Protein AF-A0A3C1W7I8-F1 (afdb_monomer_lite)

Foldseek 3Di:
DDDDPPQPAWAWPDWDADPVQRWIKTKTFDAFQWWKWKFKDQDPVDDSVPGDTQGGGHGADNDRMRMDGSGRHNPDPDMDMGMGTDHHDDDDAAQQQFQNNAGELEEDAFFKKKKWQPPWPQLAKKKWKAFPQAATPDIFGDDPVSGNITMDIDTDDFGKMKMKMAGPPKDRDRGHGDIAHAAQDQTKTKMWMWDDPDDTDIGIDIHGDRGTIGMHMYGYD

Sequence (221 aa):
DPTDPTDPEVRVVGISHDAERDTTQLTWESAPGQFFEIAKSTDLRTDPATWPRILTEIEASPGAETSLVVDEAAVEAQAFYKVFQTPPPALTSGDGSSREQAIILGRIPSGQVILDTMDSVVGDTEIGLYLANGNLLASNDDDTDLGLLSRITISLAPGTYYIATGAYNTTFNPRGFSVVAPSGIPSAFVVNARFLNPAPRLLRSSGVNTSGAVWFSLVVE

Radius of gyration: 20.45 Å; chains: 1; bounding box: 48×38×61 Å

Secondary structure (DSSP, 8-state):
-----------EEEEEEETTTTEEEEEEE--TT-EEEEEEES-TTS-GGGSPEEEEEEEPPSSSEEEEEEES---SSS-EEEEEEEPPP-PPP--SSSSTTPEEEEEE-SEEEEEE-TT-SSSSEEEEEEETTSBEEEEES-BTTTBSS-EEEEEE-SEEEEEEEEESS-EEPSBSS-EE--S---SPEEEEEEE-SSS-EEEEEEE--TTSPEEEEEEE-

pLDDT: mean 91.37, std 11.03, range [37.53, 98.88]

Structure (mmCIF, N/CA/C/O backbone):
data_AF-A0A3C1W7I8-F1
#
_entry.id   AF-A0A3C1W7I8-F1
#
loop_
_atom_site.group_PDB
_atom_site.id
_atom_site.type_symbol
_atom_site.label_atom_id
_atom_site.label_alt_id
_atom_site.label_comp_id
_atom_site.label_asym_id
_atom_site.label_entity_id
_atom_site.label_seq_id
_atom_site.pdbx_PDB_ins_code
_atom_site.Cartn_x
_atom_site.Cartn_y
_atom_site.Cartn_z
_atom_site.occupancy
_atom_site.B_iso_or_equiv
_atom_site.auth_seq_id
_atom_site.auth_comp_id
_atom_site.auth_asym_id
_atom_site.auth_atom_id
_atom_site.pdbx_PDB_model_num
ATOM 1 N N . ASP A 1 1 ? 4.884 17.006 39.007 1.00 40.47 1 ASP A N 1
ATOM 2 C CA . ASP A 1 1 ? 3.753 16.995 38.078 1.00 40.47 1 ASP A CA 1
ATOM 3 C C . ASP A 1 1 ? 4.271 16.588 36.705 1.00 40.47 1 ASP A C 1
ATOM 5 O O . ASP A 1 1 ? 4.837 17.432 36.016 1.00 40.47 1 ASP A O 1
ATOM 9 N N . PRO A 1 2 ? 4.296 15.283 36.383 1.00 40.44 2 PRO A N 1
ATOM 10 C CA . PRO A 1 2 ? 4.747 14.808 35.089 1.00 40.44 2 PRO A CA 1
ATOM 11 C C . PRO A 1 2 ? 3.529 14.526 34.204 1.00 40.44 2 PRO A C 1
ATOM 13 O O . PRO A 1 2 ? 2.801 13.568 34.431 1.00 40.44 2 PRO A O 1
ATOM 16 N N . THR A 1 3 ? 3.336 15.414 33.233 1.00 41.28 3 THR A N 1
ATOM 17 C CA . THR A 1 3 ? 2.725 15.199 31.913 1.00 41.28 3 THR A CA 1
ATOM 18 C C . THR A 1 3 ? 2.123 13.811 31.682 1.00 41.28 3 THR A C 1
ATOM 20 O O . THR A 1 3 ? 2.827 12.877 31.294 1.00 41.28 3 THR A O 1
ATOM 23 N N . ASP A 1 4 ? 0.813 13.727 31.885 1.00 37.53 4 ASP A N 1
ATOM 24 C CA . ASP A 1 4 ? -0.063 12.728 31.283 1.00 37.53 4 ASP A CA 1
ATOM 25 C C . ASP A 1 4 ? 0.134 12.763 29.754 1.00 37.53 4 ASP A C 1
ATOM 27 O O . ASP A 1 4 ? -0.119 13.809 29.140 1.00 37.53 4 ASP A O 1
ATOM 31 N N . PRO A 1 5 ? 0.672 11.708 29.116 1.00 46.00 5 PRO A N 1
ATOM 32 C CA . PRO A 1 5 ? 0.660 11.619 27.670 1.00 46.00 5 PRO A CA 1
ATOM 33 C C . PRO A 1 5 ? -0.788 11.339 27.281 1.00 46.00 5 PRO A C 1
ATOM 35 O O . PRO A 1 5 ? -1.206 10.188 27.238 1.00 46.00 5 PRO A O 1
ATOM 38 N N . THR A 1 6 ? -1.565 12.395 27.040 1.00 46.53 6 THR A N 1
ATOM 39 C CA . THR A 1 6 ? -2.909 12.266 26.481 1.00 46.53 6 THR A CA 1
ATOM 40 C C . THR A 1 6 ? -2.785 11.491 25.175 1.00 46.53 6 THR A C 1
ATOM 42 O O . THR A 1 6 ? -2.330 12.039 24.167 1.00 46.53 6 THR A O 1
ATOM 45 N N . ASP A 1 7 ? -3.133 10.209 25.217 1.00 53.59 7 ASP A N 1
ATOM 46 C CA . ASP A 1 7 ? -3.435 9.411 24.040 1.00 53.59 7 ASP A CA 1
ATOM 47 C C . ASP A 1 7 ? -4.430 10.240 23.215 1.00 53.59 7 ASP A C 1
ATOM 49 O O . ASP A 1 7 ? -5.463 10.633 23.775 1.00 53.59 7 ASP A O 1
ATOM 53 N N . PRO A 1 8 ? -4.106 10.654 21.974 1.00 58.53 8 PRO A N 1
ATOM 54 C CA . PRO A 1 8 ? -5.007 11.492 21.197 1.00 58.53 8 PRO A CA 1
ATOM 55 C C . PRO A 1 8 ? -6.362 10.788 21.119 1.00 58.53 8 PRO A C 1
ATOM 57 O O . PRO A 1 8 ? -6.480 9.687 20.586 1.00 58.53 8 PRO A O 1
ATOM 60 N N . GLU A 1 9 ? -7.378 11.393 21.735 1.00 76.25 9 GLU A N 1
ATOM 61 C CA . GLU A 1 9 ? -8.668 10.741 21.917 1.00 76.25 9 GLU A CA 1
ATOM 62 C C . GLU A 1 9 ? -9.327 10.523 20.550 1.00 76.25 9 GLU A C 1
ATOM 64 O O . GLU A 1 9 ? -9.818 11.458 19.919 1.00 76.25 9 GLU A O 1
ATOM 69 N N . VAL A 1 10 ? -9.323 9.274 20.075 1.00 92.75 10 VAL A N 1
ATOM 70 C CA . VAL A 1 10 ? -9.986 8.903 18.821 1.00 92.75 10 VAL A CA 1
ATOM 71 C C . VAL A 1 10 ? -11.497 8.959 19.014 1.00 92.75 10 VAL A C 1
ATOM 73 O O . VAL A 1 10 ? -12.066 8.238 19.841 1.00 92.75 10 VAL A O 1
ATOM 76 N N . ARG A 1 11 ? -12.165 9.799 18.222 1.00 94.62 11 ARG A N 1
ATOM 77 C CA . ARG A 1 11 ? -13.614 9.979 18.290 1.00 94.62 11 ARG A CA 1
ATOM 78 C C . ARG A 1 11 ? -14.334 8.917 17.464 1.00 94.62 11 ARG A C 1
ATOM 80 O O . ARG A 1 11 ? -14.383 8.989 16.240 1.00 94.62 11 ARG A O 1
ATOM 87 N N . VAL A 1 12 ? -14.954 7.955 18.144 1.00 96.00 12 VAL A N 1
ATOM 88 C CA . VAL A 1 12 ? -15.898 7.015 17.520 1.00 96.00 12 VAL A CA 1
ATOM 89 C C . VAL A 1 12 ? -17.211 7.746 17.233 1.00 96.00 12 VAL A C 1
ATOM 91 O O . VAL A 1 12 ? -17.815 8.332 18.132 1.00 96.00 12 VAL A O 1
ATOM 94 N N . VAL A 1 13 ? -17.651 7.719 15.976 1.00 96.75 13 VAL A N 1
ATOM 95 C CA . VAL A 1 13 ? -18.853 8.415 15.484 1.00 96.75 13 VAL A CA 1
ATOM 96 C C . VAL A 1 13 ? -19.980 7.465 15.094 1.00 96.75 13 VAL A C 1
ATOM 98 O O . VAL A 1 13 ? -21.126 7.893 14.968 1.00 96.75 13 VAL A O 1
ATOM 101 N N . GLY A 1 14 ? -19.682 6.173 14.951 1.00 95.94 14 GLY A N 1
ATOM 102 C CA . GLY A 1 14 ? -20.667 5.151 14.636 1.00 95.94 14 GLY A CA 1
ATOM 103 C C . GLY A 1 14 ? -20.300 3.792 15.214 1.00 95.94 14 GLY A C 1
ATOM 104 O O . GLY A 1 14 ? -19.133 3.408 15.260 1.00 95.94 14 GLY A O 1
ATOM 105 N N . ILE A 1 15 ? -21.327 3.062 15.634 1.00 95.94 15 ILE A N 1
ATOM 106 C CA . ILE A 1 15 ? -21.265 1.643 15.971 1.00 95.94 15 ILE A CA 1
ATOM 107 C C . ILE A 1 15 ? -22.514 0.975 15.408 1.00 95.94 15 ILE A C 1
ATOM 109 O O . ILE A 1 15 ? -23.625 1.490 15.555 1.00 95.94 15 ILE A O 1
ATOM 113 N N . SER A 1 16 ? -22.337 -0.165 14.756 1.00 95.56 16 SER A N 1
ATOM 114 C CA . SER A 1 16 ? -23.437 -0.977 14.242 1.00 95.56 16 SER A CA 1
ATOM 115 C C . SER A 1 16 ? -23.121 -2.454 14.411 1.00 95.56 16 SER A C 1
ATOM 117 O O . SER A 1 16 ? -21.980 -2.864 14.215 1.00 95.56 16 SER A O 1
ATOM 119 N N . HIS A 1 17 ? -24.137 -3.238 14.754 1.00 94.12 17 HIS A N 1
ATOM 120 C CA . HIS A 1 17 ? -24.047 -4.686 14.887 1.00 94.12 17 HIS A CA 1
ATOM 121 C C . HIS A 1 17 ? -25.006 -5.343 13.891 1.00 94.12 17 HIS A C 1
ATOM 123 O O . HIS A 1 17 ? -26.184 -4.979 13.831 1.00 94.12 17 HIS A O 1
ATOM 129 N N . ASP A 1 18 ? -24.494 -6.285 13.106 1.00 93.81 18 ASP A N 1
ATOM 130 C CA . ASP A 1 18 ? -25.278 -7.138 12.214 1.00 93.81 18 ASP A CA 1
ATOM 131 C C . ASP A 1 18 ? -25.555 -8.460 12.935 1.00 93.81 18 ASP A C 1
ATOM 133 O O . ASP A 1 18 ? -24.655 -9.282 13.082 1.00 93.81 18 ASP A O 1
ATOM 137 N N . ALA A 1 19 ? -26.800 -8.663 13.370 1.00 89.25 19 ALA A N 1
ATOM 138 C CA . ALA A 1 19 ? -27.206 -9.850 14.122 1.00 89.25 19 ALA A CA 1
ATOM 139 C C . ALA A 1 19 ? -27.307 -11.128 13.268 1.00 89.25 19 ALA A C 1
ATOM 141 O O . ALA A 1 19 ? -27.333 -12.224 13.821 1.00 89.25 19 ALA A O 1
ATOM 142 N N . GLU A 1 20 ? -27.403 -11.019 11.937 1.00 90.88 20 GLU A N 1
ATOM 143 C CA . GLU A 1 20 ? -27.442 -12.196 11.056 1.00 90.88 20 GLU A CA 1
ATOM 144 C C . GLU A 1 20 ? -26.039 -12.760 10.833 1.00 90.88 20 GLU A C 1
ATOM 146 O O . GLU A 1 20 ? -25.863 -13.977 10.752 1.00 90.88 20 GLU A O 1
ATOM 151 N N . ARG A 1 21 ? -25.047 -11.869 10.724 1.00 90.06 21 ARG A N 1
ATOM 152 C CA . ARG A 1 21 ? -23.631 -12.228 10.550 1.00 90.06 21 ARG A CA 1
ATOM 153 C C . ARG A 1 21 ? -22.851 -12.285 11.861 1.00 90.06 21 ARG A C 1
ATOM 155 O O . ARG A 1 21 ? -21.727 -12.767 11.849 1.00 90.06 21 ARG A O 1
ATOM 162 N N . ASP A 1 22 ? -23.450 -11.803 12.946 1.00 92.50 22 ASP A N 1
ATOM 163 C CA . ASP A 1 22 ? -22.840 -11.636 14.266 1.00 92.50 22 ASP A CA 1
ATOM 164 C C . ASP A 1 22 ? -21.560 -10.783 14.230 1.00 92.50 22 ASP A C 1
ATOM 166 O O . ASP A 1 22 ? -20.542 -11.108 14.836 1.00 92.50 22 ASP A O 1
ATOM 170 N N . THR A 1 23 ? -21.596 -9.680 13.474 1.00 95.19 23 THR A N 1
ATOM 171 C CA . THR A 1 23 ? -20.429 -8.804 13.283 1.00 95.19 23 THR A CA 1
ATOM 172 C C . THR A 1 23 ? -20.644 -7.420 13.871 1.00 95.19 23 THR A C 1
ATOM 174 O O . THR A 1 23 ? -21.742 -6.868 13.768 1.00 95.19 23 THR A O 1
ATOM 177 N N . THR A 1 24 ? -19.579 -6.809 14.388 1.00 96.62 24 THR A N 1
ATOM 178 C CA . THR A 1 24 ? -19.588 -5.412 14.843 1.00 96.62 24 THR A CA 1
ATOM 179 C C . THR A 1 24 ? -18.732 -4.545 13.930 1.00 96.62 24 THR A C 1
ATOM 181 O O . THR A 1 24 ? -17.558 -4.827 13.697 1.00 96.62 24 THR A O 1
ATOM 184 N N . GLN A 1 25 ? -19.309 -3.444 13.454 1.00 97.56 25 GLN A N 1
ATOM 185 C CA . GLN A 1 25 ? -18.636 -2.408 12.678 1.00 97.56 25 GLN A CA 1
ATOM 186 C C . GLN A 1 25 ? -18.536 -1.119 13.491 1.00 97.56 25 GLN A C 1
ATOM 188 O O . GLN A 1 25 ? -19.515 -0.679 14.101 1.00 97.56 25 GLN A O 1
ATOM 193 N N . LEU A 1 26 ? -17.351 -0.508 13.473 1.00 98.12 26 LEU A N 1
ATOM 194 C CA . LEU A 1 26 ? -17.094 0.810 14.049 1.00 98.12 26 LEU A CA 1
ATOM 195 C C . LEU A 1 26 ? -16.800 1.817 12.941 1.00 98.12 26 LEU A C 1
ATOM 197 O O . LEU A 1 26 ? -16.174 1.478 11.937 1.00 98.12 26 LEU A O 1
ATOM 201 N N . THR A 1 27 ? -17.203 3.063 13.174 1.00 97.88 27 THR A N 1
ATOM 202 C CA . THR A 1 27 ? -16.793 4.226 12.387 1.00 97.88 27 THR A CA 1
ATOM 203 C C . THR A 1 27 ? -16.200 5.268 13.323 1.00 97.88 27 THR A C 1
ATOM 205 O O . THR A 1 27 ? -16.825 5.621 14.325 1.00 97.88 27 THR A O 1
ATOM 208 N N . TRP A 1 28 ? -15.009 5.770 13.014 1.00 97.50 28 TRP A N 1
ATOM 209 C CA . TRP A 1 28 ? -14.326 6.797 13.801 1.00 97.50 28 TRP A CA 1
ATOM 210 C C . TRP A 1 28 ? -13.719 7.874 12.908 1.00 97.50 28 TRP A C 1
ATOM 212 O O . TRP A 1 28 ? -13.427 7.626 11.739 1.00 97.50 28 TRP A O 1
ATOM 222 N N . GLU A 1 29 ? -13.537 9.069 13.467 1.00 95.81 29 GLU A N 1
ATOM 223 C CA . GLU A 1 29 ? -12.828 10.160 12.799 1.00 95.81 29 GLU A CA 1
ATOM 224 C C . GLU A 1 29 ? -11.360 9.790 12.593 1.00 95.81 29 GLU A C 1
ATOM 226 O O . GLU A 1 29 ? -10.683 9.312 13.505 1.00 95.81 29 GLU A O 1
ATOM 231 N N . SER A 1 30 ? -10.863 10.031 11.386 1.00 93.88 30 SER A N 1
ATOM 232 C CA . SER A 1 30 ? -9.489 9.733 11.004 1.00 93.88 30 SER A CA 1
ATOM 233 C C . SER A 1 30 ? -9.018 10.661 9.893 1.00 93.88 30 SER A C 1
ATOM 235 O O . SER A 1 30 ? -9.814 11.145 9.095 1.00 93.88 30 SER A O 1
ATOM 237 N N . ALA A 1 31 ? -7.713 10.845 9.783 1.00 88.81 31 ALA A N 1
ATOM 238 C CA . ALA A 1 31 ? -7.054 11.450 8.639 1.00 88.81 31 ALA A CA 1
ATOM 239 C C . ALA A 1 31 ? -6.226 10.389 7.894 1.00 88.81 31 ALA A C 1
ATOM 241 O O . ALA A 1 31 ? -5.686 9.486 8.544 1.00 88.81 31 ALA A O 1
ATOM 242 N N . PRO A 1 32 ? -6.073 10.501 6.559 1.00 84.19 32 PRO A N 1
ATOM 243 C CA . PRO A 1 32 ? -5.196 9.623 5.787 1.00 84.19 32 PRO A CA 1
ATOM 244 C C . PRO A 1 32 ? -3.798 9.517 6.408 1.00 84.19 32 PRO A C 1
ATOM 2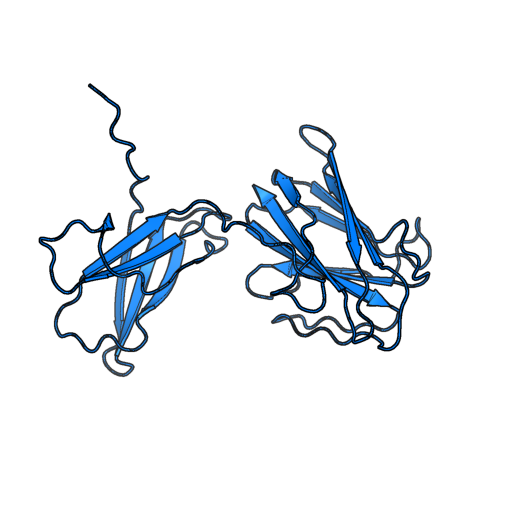46 O O . PRO A 1 32 ? -3.279 10.498 6.941 1.00 84.19 32 PRO A O 1
ATOM 249 N N . GLY A 1 33 ? -3.202 8.324 6.361 1.00 79.19 33 GLY A N 1
ATOM 250 C CA . GLY A 1 33 ? -1.881 8.042 6.934 1.00 79.19 33 GLY A CA 1
ATOM 251 C C . GLY A 1 33 ? -1.843 7.824 8.450 1.00 79.19 33 GLY A C 1
ATOM 252 O O . GLY A 1 33 ? -0.793 7.453 8.976 1.00 79.19 33 GLY A O 1
ATOM 253 N N . GLN A 1 34 ? -2.958 8.004 9.167 1.00 88.69 34 GLN A N 1
ATOM 254 C CA . GLN A 1 34 ? -3.054 7.560 10.558 1.00 88.69 34 GLN A CA 1
ATOM 255 C C . GLN A 1 34 ? -3.182 6.038 10.645 1.00 88.69 34 GLN A C 1
ATOM 257 O O . GLN A 1 34 ? -3.718 5.392 9.745 1.00 88.69 34 GLN A O 1
ATOM 262 N N . PHE A 1 35 ? -2.715 5.481 11.761 1.00 89.62 35 PHE A N 1
ATOM 263 C CA . PHE A 1 35 ? -2.834 4.063 12.071 1.00 89.62 35 PHE A CA 1
ATOM 264 C C . PHE A 1 35 ? -3.589 3.859 13.369 1.00 89.62 35 PHE A C 1
ATOM 266 O O . PHE A 1 35 ? -3.534 4.704 14.266 1.00 89.62 35 PHE A O 1
ATOM 273 N N . PHE A 1 36 ? -4.290 2.736 13.453 1.00 93.75 36 PHE A N 1
ATOM 274 C CA . PHE A 1 36 ? -5.135 2.404 14.580 1.00 93.75 36 PHE A CA 1
ATOM 275 C C . PHE A 1 36 ? -5.013 0.938 14.986 1.00 93.75 36 PHE A C 1
ATOM 277 O O . PHE A 1 36 ? -4.669 0.053 14.199 1.00 93.75 36 PHE A O 1
ATOM 284 N N . GLU A 1 37 ? -5.375 0.685 16.234 1.00 95.38 37 GLU A N 1
ATOM 285 C CA . GLU A 1 37 ? -5.650 -0.644 16.766 1.00 95.38 37 GLU A CA 1
ATOM 286 C C . GLU A 1 37 ? -6.996 -0.631 17.500 1.00 95.38 37 GLU A C 1
ATOM 288 O O . GLU A 1 37 ? -7.434 0.398 18.027 1.00 95.38 37 GLU A O 1
ATOM 293 N N . ILE A 1 38 ? -7.657 -1.786 17.532 1.00 96.75 38 ILE A N 1
ATOM 294 C CA . ILE A 1 38 ? -8.920 -1.987 18.241 1.00 96.75 38 ILE A CA 1
ATOM 295 C C . ILE A 1 38 ? -8.669 -2.931 19.401 1.00 96.75 38 ILE A C 1
ATOM 297 O O . ILE A 1 38 ? -8.179 -4.048 19.214 1.00 96.75 38 ILE A O 1
ATOM 301 N N . ALA A 1 39 ? -9.056 -2.500 20.595 1.00 96.44 39 ALA A N 1
ATOM 302 C CA . ALA A 1 39 ? -9.117 -3.359 21.763 1.00 96.44 39 ALA A CA 1
ATOM 303 C C . ALA A 1 39 ? -10.560 -3.685 22.137 1.00 96.44 39 ALA A C 1
ATOM 305 O O . ALA A 1 39 ? -11.459 -2.867 21.927 1.00 96.44 39 ALA A O 1
ATOM 306 N N . LYS A 1 40 ? -10.762 -4.861 22.735 1.00 96.00 40 LYS A N 1
ATOM 307 C CA . LYS A 1 40 ? -12.069 -5.360 23.173 1.00 96.00 40 LYS A CA 1
ATOM 308 C C . LYS A 1 40 ? -12.013 -5.850 24.614 1.00 96.00 40 LYS A C 1
ATOM 310 O O . LYS A 1 40 ? -11.046 -6.488 25.017 1.00 96.00 40 LYS A O 1
ATOM 315 N N . SER A 1 41 ? -13.068 -5.591 25.379 1.00 95.94 41 SER A N 1
ATOM 316 C CA . SER A 1 41 ? -13.256 -6.124 26.732 1.00 95.94 41 SER A CA 1
ATOM 317 C C . SER A 1 41 ? -14.736 -6.344 27.023 1.00 95.94 41 SER A C 1
ATOM 319 O O . SER A 1 41 ? -15.591 -5.638 26.498 1.00 95.94 41 SER A O 1
ATOM 321 N N . THR A 1 42 ? -15.054 -7.293 27.898 1.00 95.56 42 THR A N 1
ATOM 322 C CA . THR A 1 42 ? -16.395 -7.436 28.493 1.00 95.56 42 THR A CA 1
ATOM 323 C C . THR A 1 42 ? -16.501 -6.730 29.849 1.00 95.56 42 THR A C 1
ATOM 325 O O . THR A 1 42 ? -17.572 -6.694 30.448 1.00 95.56 42 THR A O 1
ATOM 328 N N . ASP A 1 43 ? -15.394 -6.180 30.357 1.00 94.00 43 ASP A N 1
ATOM 329 C CA . ASP A 1 43 ? -15.325 -5.429 31.609 1.00 94.00 43 ASP A CA 1
ATOM 330 C C . ASP A 1 43 ? -14.902 -3.980 31.337 1.00 94.00 43 ASP A C 1
ATOM 332 O O . ASP A 1 43 ? -13.762 -3.708 30.963 1.00 94.00 43 ASP A O 1
ATOM 336 N N . LEU A 1 44 ? -15.835 -3.047 31.543 1.00 92.31 44 LEU A N 1
ATOM 337 C CA . LEU A 1 44 ? -15.611 -1.599 31.436 1.00 92.31 44 LEU A CA 1
ATOM 338 C C . LEU A 1 44 ? -14.760 -1.020 32.573 1.00 92.31 44 LEU A C 1
ATOM 340 O O . LEU A 1 44 ? -14.384 0.147 32.509 1.00 92.31 44 LEU A O 1
ATOM 344 N N . ARG A 1 45 ? -14.544 -1.771 33.659 1.00 92.88 45 ARG A N 1
ATOM 345 C CA . ARG A 1 45 ? -13.869 -1.263 34.864 1.00 92.88 45 ARG A CA 1
ATOM 346 C C . ARG A 1 45 ? -12.352 -1.321 34.754 1.00 92.88 45 ARG A C 1
ATOM 348 O O . ARG A 1 45 ? -11.671 -0.664 35.538 1.00 92.88 45 ARG A O 1
ATOM 355 N N . THR A 1 46 ? -11.831 -2.134 33.842 1.00 91.38 46 THR A N 1
ATOM 356 C CA . THR A 1 46 ? -10.397 -2.240 33.585 1.00 91.38 46 THR A CA 1
ATOM 357 C C . THR A 1 46 ? -9.943 -1.111 32.672 1.00 91.38 46 THR A C 1
ATOM 359 O O . THR A 1 46 ? -10.700 -0.634 31.828 1.00 91.38 46 THR A O 1
ATOM 362 N N . ASP A 1 47 ? -8.692 -0.690 32.841 1.00 92.19 47 ASP A N 1
ATOM 363 C CA . ASP A 1 47 ? -8.074 0.319 31.985 1.00 92.19 47 ASP A CA 1
ATOM 364 C C . ASP A 1 47 ? -8.096 -0.147 30.515 1.00 92.19 47 ASP A C 1
ATOM 366 O O . ASP A 1 47 ? -7.522 -1.207 30.222 1.00 92.19 47 ASP A O 1
ATOM 370 N N . PRO A 1 48 ? -8.708 0.614 29.584 1.00 92.19 48 PRO A N 1
ATOM 371 C CA . PRO A 1 48 ? -8.724 0.276 28.166 1.00 92.19 48 PRO A CA 1
ATOM 372 C C . PRO A 1 48 ? -7.340 0.013 27.572 1.00 92.19 48 PRO A C 1
ATOM 374 O O . PRO A 1 48 ? -7.206 -0.826 26.678 1.00 92.19 48 PRO A O 1
ATOM 377 N N . ALA A 1 49 ? -6.290 0.669 28.075 1.00 90.38 49 ALA A N 1
ATOM 378 C CA . ALA A 1 49 ? -4.923 0.428 27.616 1.00 90.38 49 ALA A CA 1
ATOM 379 C C . ALA A 1 49 ? -4.482 -1.034 27.822 1.00 90.38 49 ALA A C 1
ATOM 381 O O . ALA A 1 49 ? -3.642 -1.533 27.079 1.00 90.38 49 ALA A O 1
ATOM 382 N N . THR A 1 50 ? -5.095 -1.745 28.774 1.00 94.06 50 THR A N 1
ATOM 383 C CA . THR A 1 50 ? -4.811 -3.155 29.092 1.00 94.06 50 THR A CA 1
ATOM 384 C C . THR A 1 50 ? -5.723 -4.155 28.379 1.00 94.06 50 THR A C 1
ATOM 386 O O . THR A 1 50 ? -5.515 -5.363 28.496 1.00 94.06 50 THR A O 1
ATOM 389 N N . TRP A 1 51 ? -6.739 -3.685 27.649 1.00 95.50 51 TRP A N 1
ATOM 390 C CA . TRP A 1 51 ? -7.669 -4.564 26.941 1.00 95.50 51 TRP A CA 1
ATOM 391 C C . TRP A 1 51 ? -6.960 -5.327 25.806 1.00 95.50 51 TRP A C 1
ATOM 393 O O . TRP A 1 51 ? -6.131 -4.738 25.103 1.00 95.50 51 TRP A O 1
ATOM 403 N N . PRO A 1 52 ? -7.290 -6.613 25.574 1.00 95.56 52 PRO A N 1
ATOM 404 C CA . PRO A 1 52 ? -6.770 -7.375 24.442 1.00 95.56 52 PRO A CA 1
ATOM 405 C C . PRO A 1 52 ? -6.971 -6.651 23.106 1.00 95.56 52 PRO A C 1
ATOM 407 O O . PRO A 1 52 ? -8.079 -6.199 22.805 1.00 95.56 52 PRO A O 1
ATOM 410 N N . ARG A 1 53 ? -5.905 -6.562 22.298 1.00 95.06 53 ARG A N 1
ATOM 411 C CA . ARG A 1 53 ? -5.977 -6.062 20.918 1.00 95.06 53 ARG A CA 1
ATOM 412 C C . ARG A 1 53 ? -6.548 -7.147 20.022 1.00 95.06 53 ARG A C 1
ATO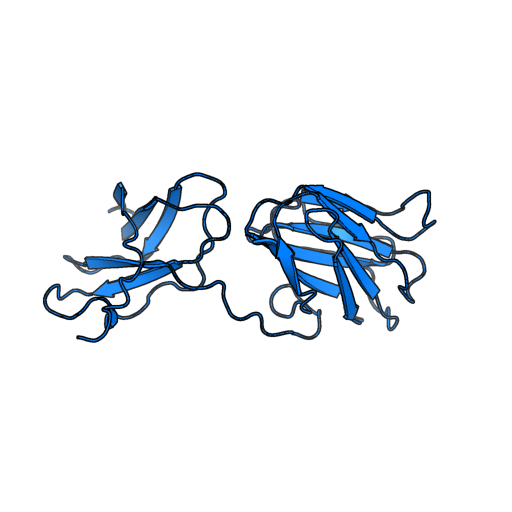M 414 O O . ARG A 1 53 ? -6.003 -8.246 19.971 1.00 95.06 53 ARG A O 1
ATOM 421 N N . ILE A 1 54 ? -7.647 -6.833 19.351 1.00 95.19 54 ILE A N 1
ATOM 422 C CA . ILE A 1 54 ? -8.323 -7.747 18.425 1.00 95.19 54 ILE A CA 1
ATOM 423 C C . ILE A 1 54 ? -7.991 -7.432 16.968 1.00 95.19 54 ILE A C 1
ATOM 425 O O . ILE A 1 54 ? -8.025 -8.329 16.136 1.00 95.19 54 ILE A O 1
ATOM 429 N N . LEU A 1 55 ? -7.611 -6.185 16.678 1.00 94.00 55 LEU A N 1
ATOM 430 C CA . LEU A 1 55 ? -7.096 -5.755 15.385 1.00 94.00 55 LEU A CA 1
ATOM 431 C C . LEU A 1 55 ? -5.972 -4.745 15.592 1.00 94.00 55 LEU A C 1
ATOM 433 O O . LEU A 1 55 ? -6.058 -3.886 16.468 1.00 94.00 55 LEU A O 1
ATOM 437 N N . THR A 1 56 ? -4.943 -4.832 14.761 1.00 91.44 56 THR A N 1
ATOM 438 C CA . THR A 1 56 ? -3.761 -3.966 14.791 1.00 91.44 56 THR A CA 1
ATOM 439 C C . THR A 1 56 ? -3.420 -3.512 13.379 1.00 91.44 56 THR A C 1
ATOM 441 O O . THR A 1 56 ? -3.893 -4.104 12.411 1.00 91.44 56 THR A O 1
ATOM 444 N N . GLU A 1 57 ? -2.569 -2.490 13.265 1.00 87.12 57 GLU A N 1
ATOM 445 C CA . GLU A 1 57 ? -2.039 -2.010 11.978 1.00 87.12 57 GLU A CA 1
ATOM 446 C C . GLU A 1 57 ? -3.133 -1.555 10.994 1.00 87.12 57 GLU A C 1
ATOM 448 O O . GLU A 1 57 ? -2.977 -1.644 9.777 1.00 87.12 57 GLU A O 1
ATOM 453 N N . ILE A 1 58 ? -4.251 -1.042 11.516 1.00 90.56 58 ILE A N 1
ATOM 454 C CA . ILE A 1 58 ? -5.347 -0.528 10.695 1.00 90.56 58 ILE A CA 1
ATOM 455 C C . ILE A 1 58 ? -4.929 0.826 10.140 1.00 90.56 58 ILE A C 1
ATOM 457 O O . ILE A 1 58 ? -4.818 1.791 10.890 1.00 90.56 58 ILE A O 1
ATOM 461 N N . GLU A 1 59 ? -4.736 0.921 8.831 1.00 89.19 59 GLU A N 1
ATOM 462 C CA . GLU A 1 59 ? -4.517 2.208 8.177 1.00 89.19 59 GLU A CA 1
ATOM 463 C C . GLU A 1 59 ? -5.840 2.957 7.980 1.00 89.19 59 GLU A C 1
ATOM 465 O O . GLU A 1 59 ? -6.873 2.369 7.641 1.00 89.19 59 GLU A O 1
ATOM 470 N N . ALA A 1 60 ? -5.803 4.272 8.186 1.00 90.06 60 ALA A N 1
ATOM 471 C CA . ALA A 1 60 ? -6.933 5.149 7.949 1.00 90.06 60 ALA A CA 1
ATOM 472 C C . ALA A 1 60 ? -7.442 5.042 6.507 1.00 90.06 60 ALA A C 1
ATOM 474 O O . ALA A 1 60 ? -6.676 4.988 5.542 1.00 90.06 60 ALA A O 1
ATOM 475 N N . SER A 1 61 ? -8.760 5.103 6.346 1.00 87.19 61 SER A N 1
ATOM 476 C CA . SER A 1 61 ? -9.360 5.284 5.028 1.00 87.19 61 SER A CA 1
ATOM 477 C C . SER A 1 61 ? -9.001 6.665 4.442 1.00 87.19 61 SER A C 1
ATOM 479 O O . SER A 1 61 ? -8.749 7.602 5.196 1.00 87.19 61 SER A O 1
ATOM 481 N N . PRO A 1 62 ? -9.042 6.855 3.106 1.00 74.06 62 PRO A N 1
ATOM 482 C CA . PRO A 1 62 ? -8.687 8.131 2.463 1.00 74.06 62 PRO A CA 1
ATOM 483 C C . PRO A 1 62 ? -9.573 9.345 2.818 1.00 74.06 62 PRO A C 1
ATOM 485 O O . PRO A 1 62 ? -9.319 10.445 2.331 1.00 74.06 62 PRO A O 1
ATOM 488 N N . GLY A 1 63 ? -10.647 9.149 3.587 1.00 83.88 63 GLY A N 1
ATOM 489 C CA . GLY A 1 63 ? -11.597 10.189 3.982 1.00 83.88 63 GLY A CA 1
ATOM 490 C C . GLY A 1 63 ? -11.334 10.751 5.381 1.00 83.88 63 GLY A C 1
ATOM 491 O O . GLY A 1 63 ? -10.302 10.496 5.990 1.00 83.88 63 GLY A O 1
ATOM 492 N N . ALA A 1 64 ? -12.308 11.509 5.892 1.00 89.12 64 ALA A N 1
ATOM 493 C CA . ALA A 1 64 ? -12.295 12.038 7.261 1.00 89.12 64 ALA A CA 1
ATOM 494 C C . ALA A 1 64 ? -12.726 11.002 8.322 1.00 89.12 64 ALA A C 1
ATOM 496 O O . ALA A 1 64 ? -12.739 11.294 9.516 1.00 89.12 64 ALA A O 1
ATOM 497 N N . GLU A 1 65 ? -13.112 9.803 7.886 1.00 94.94 65 GLU A N 1
ATOM 498 C CA . GLU A 1 65 ? -13.575 8.718 8.741 1.00 94.94 65 GLU A CA 1
ATOM 499 C C . GLU A 1 65 ? -13.045 7.383 8.221 1.00 94.94 65 GLU A C 1
ATOM 501 O O . GLU A 1 65 ? -12.913 7.181 7.009 1.00 94.94 65 GLU A O 1
ATOM 506 N N . THR A 1 66 ? -12.797 6.460 9.145 1.00 95.12 66 THR A N 1
ATOM 507 C CA . THR A 1 66 ? -12.519 5.055 8.856 1.00 95.12 66 THR A CA 1
ATOM 508 C C . THR A 1 66 ? -13.680 4.225 9.370 1.00 95.12 66 THR A C 1
ATOM 510 O O . THR A 1 66 ? -14.110 4.400 10.508 1.00 95.12 66 THR A O 1
ATOM 513 N N . SER A 1 67 ? -14.197 3.335 8.521 1.00 95.94 67 SER A N 1
ATOM 514 C CA . SER A 1 67 ? -15.285 2.424 8.867 1.00 95.94 67 SER A CA 1
ATOM 515 C C . SER A 1 67 ? -14.876 0.989 8.567 1.00 95.94 67 SER A C 1
ATOM 517 O O . SER A 1 67 ? -14.511 0.675 7.433 1.00 95.94 67 SER A O 1
ATOM 519 N N . LEU A 1 68 ? -14.903 0.131 9.587 1.00 96.19 68 LEU A N 1
ATOM 520 C CA . LEU A 1 68 ? -14.358 -1.223 9.521 1.00 96.19 68 LEU A CA 1
ATOM 521 C C . LEU A 1 68 ? -15.189 -2.191 10.369 1.00 96.19 68 LEU A C 1
ATOM 523 O O . LEU A 1 68 ? -15.595 -1.851 11.481 1.00 96.19 68 LEU A O 1
ATOM 527 N N . VAL A 1 69 ? -15.411 -3.405 9.858 1.00 96.50 69 VAL A N 1
ATOM 528 C CA . VAL A 1 69 ? -15.874 -4.535 10.677 1.00 96.50 69 VAL A CA 1
ATOM 529 C C . VAL A 1 69 ? -14.727 -4.928 11.601 1.00 96.50 69 VAL A C 1
ATOM 531 O O . VAL A 1 69 ? -13.703 -5.421 11.138 1.00 96.50 69 VAL A O 1
ATOM 534 N N . VAL A 1 70 ? -14.875 -4.64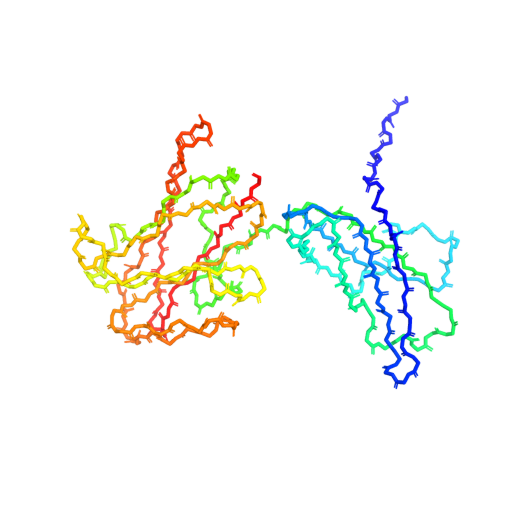4 12.893 1.00 96.12 70 VAL A N 1
ATOM 535 C CA . VAL A 1 70 ? -13.802 -4.834 13.878 1.00 96.12 70 VAL A CA 1
ATOM 536 C C . VAL A 1 70 ? -13.855 -6.182 14.582 1.00 96.12 70 VAL A C 1
ATOM 538 O O . VAL A 1 70 ? -12.895 -6.574 15.235 1.00 96.12 70 VAL A O 1
ATOM 541 N N . ASP A 1 71 ? -14.991 -6.862 14.483 1.00 95.12 71 ASP A N 1
ATOM 542 C CA . ASP A 1 71 ? -15.266 -8.119 15.156 1.00 95.12 71 ASP A CA 1
ATOM 543 C C . ASP A 1 71 ? -16.171 -8.958 14.256 1.00 95.12 71 ASP A C 1
ATOM 545 O O . ASP A 1 71 ? -17.314 -8.575 14.002 1.00 95.12 71 ASP A O 1
ATOM 549 N N . GLU A 1 72 ? -15.639 -10.057 13.725 1.00 93.12 72 GLU A N 1
ATOM 550 C CA . GLU A 1 72 ? -16.365 -10.957 12.821 1.00 93.12 72 GLU A CA 1
ATOM 551 C C . GLU A 1 72 ? -17.171 -12.034 13.569 1.00 93.12 72 GLU A C 1
ATOM 553 O O . GLU A 1 72 ? -17.891 -12.805 12.940 1.00 93.12 72 GLU A O 1
ATOM 558 N N . ALA A 1 73 ? -17.030 -12.108 14.898 1.00 90.00 73 ALA A N 1
ATOM 559 C CA . ALA A 1 73 ? -17.718 -13.066 15.755 1.00 90.00 73 ALA A CA 1
ATOM 560 C C . ALA A 1 73 ? -18.012 -12.423 17.119 1.00 90.00 73 ALA A C 1
ATOM 562 O O . ALA A 1 73 ? -17.426 -12.792 18.143 1.00 90.00 73 ALA A O 1
ATOM 563 N N . ALA A 1 74 ? -18.922 -11.451 17.126 1.00 87.75 74 ALA A N 1
ATOM 564 C CA . ALA A 1 74 ? -19.330 -10.664 18.288 1.00 87.75 74 ALA A CA 1
ATOM 565 C C . ALA A 1 74 ? -20.256 -11.450 19.244 1.00 87.75 74 ALA A C 1
ATOM 567 O O . ALA A 1 74 ? -21.289 -10.956 19.690 1.00 87.75 74 ALA A O 1
ATOM 568 N N . VAL A 1 75 ? -19.839 -12.671 19.591 1.00 83.88 75 VAL A N 1
ATOM 569 C CA . VAL A 1 75 ? -20.615 -13.681 20.325 1.00 83.88 75 VAL A CA 1
ATOM 570 C C . VAL A 1 75 ? -20.986 -13.266 21.751 1.00 83.88 75 VAL A C 1
ATOM 572 O O . VAL A 1 75 ? -21.867 -13.861 22.379 1.00 83.88 75 VAL A O 1
ATOM 575 N N . GLU A 1 76 ? -20.284 -12.289 22.322 1.00 85.50 76 GLU A N 1
ATOM 576 C CA . GLU A 1 76 ? -20.543 -11.791 23.662 1.00 85.50 76 GLU A CA 1
ATOM 577 C C . GLU A 1 76 ? -21.786 -10.900 23.680 1.00 85.50 76 GLU A C 1
ATOM 579 O O . GLU A 1 76 ? -21.850 -9.861 23.030 1.00 85.50 76 GLU A O 1
ATOM 584 N N . ALA A 1 77 ? -22.741 -11.239 24.551 1.00 81.00 77 ALA A N 1
ATOM 585 C CA . ALA A 1 77 ? -23.967 -10.458 24.745 1.00 81.00 77 ALA A CA 1
ATOM 586 C C . ALA A 1 77 ? -23.712 -8.984 25.125 1.00 81.00 77 ALA A C 1
ATOM 588 O O . ALA A 1 77 ? -24.594 -8.138 24.969 1.00 81.00 77 ALA A O 1
ATOM 589 N N . GLN A 1 78 ? -22.525 -8.682 25.660 1.00 88.81 78 GLN A N 1
ATOM 590 C CA . GLN A 1 78 ? -22.054 -7.326 25.887 1.00 88.81 78 GLN A CA 1
ATOM 591 C C . GLN A 1 78 ? -20.531 -7.266 25.735 1.00 88.81 78 GLN A C 1
ATOM 593 O O . GLN A 1 78 ? -19.803 -7.949 26.456 1.00 88.81 78 GLN A O 1
ATOM 598 N N . ALA A 1 79 ? -20.064 -6.395 24.844 1.00 93.06 79 ALA A N 1
ATOM 599 C CA . ALA A 1 79 ? -18.657 -6.078 24.652 1.00 93.06 79 ALA A CA 1
ATOM 600 C C . ALA A 1 79 ? -18.460 -4.562 24.540 1.00 93.06 79 ALA A C 1
ATOM 602 O O . ALA A 1 79 ? -19.360 -3.814 24.152 1.00 93.06 79 ALA A O 1
ATOM 603 N N . PHE A 1 80 ? -17.258 -4.123 24.884 1.00 94.88 80 PHE A N 1
ATOM 604 C CA . PHE A 1 80 ? -16.801 -2.747 24.805 1.00 94.88 80 PHE A CA 1
ATOM 605 C C . PHE A 1 80 ? -15.574 -2.694 23.917 1.00 94.88 80 PHE A C 1
ATOM 607 O O . PHE A 1 80 ? -14.710 -3.567 23.996 1.00 94.88 80 PHE A O 1
ATOM 614 N N . TYR A 1 81 ? -15.500 -1.648 23.103 1.00 95.56 81 TYR A N 1
ATOM 615 C CA . TYR A 1 81 ? -14.419 -1.447 22.154 1.00 95.56 81 TYR A CA 1
ATOM 616 C C . TYR A 1 81 ? -13.728 -0.117 22.431 1.00 95.56 81 TYR A C 1
ATOM 618 O O . TYR A 1 81 ? -14.376 0.868 22.792 1.00 95.56 81 TYR A O 1
ATOM 626 N N . LYS A 1 82 ? -12.413 -0.086 22.238 1.00 95.44 82 LYS A N 1
ATOM 627 C CA . LYS A 1 82 ? -11.613 1.138 22.271 1.00 95.44 82 LYS A CA 1
ATOM 628 C C . LYS A 1 82 ? -10.755 1.190 21.015 1.00 95.44 82 LYS A C 1
ATOM 630 O O . LYS A 1 82 ? -10.075 0.217 20.695 1.00 95.44 82 LYS A O 1
ATOM 635 N N . VAL A 1 83 ? -10.812 2.324 20.323 1.00 96.75 83 VAL A N 1
ATOM 636 C CA . VAL A 1 83 ? -9.920 2.644 19.207 1.00 96.75 83 VAL A CA 1
ATOM 637 C C . VAL A 1 83 ? -8.738 3.420 19.773 1.00 96.75 83 VAL A C 1
ATOM 639 O O . VAL A 1 83 ? -8.944 4.409 20.480 1.00 96.75 83 VAL A O 1
ATOM 642 N N . PHE A 1 84 ? -7.529 2.965 19.473 1.00 94.62 84 PHE A N 1
ATOM 643 C CA . PHE A 1 84 ? -6.293 3.676 19.785 1.00 94.62 84 PHE A CA 1
ATOM 644 C C . PHE A 1 84 ? -5.671 4.150 18.486 1.00 94.62 84 PHE A C 1
ATOM 646 O O . PHE A 1 84 ? -5.610 3.380 17.527 1.00 94.62 84 PHE A O 1
ATOM 653 N N . GLN A 1 85 ? -5.195 5.391 18.453 1.00 92.62 85 GLN A N 1
ATOM 654 C CA . GLN A 1 85 ? -4.321 5.830 17.376 1.00 92.62 85 GLN A CA 1
ATOM 655 C C . GLN A 1 85 ? -2.901 5.379 17.707 1.00 92.62 85 GLN A C 1
ATOM 657 O O . GLN A 1 85 ? -2.368 5.686 18.771 1.00 92.62 85 GLN A O 1
ATOM 662 N N . THR A 1 86 ? -2.263 4.673 16.785 1.00 87.81 86 THR A N 1
ATOM 663 C CA . THR A 1 86 ? -0.880 4.230 16.934 1.00 87.81 86 THR A CA 1
ATOM 664 C C . THR A 1 86 ? 0.028 5.025 16.003 1.00 87.81 86 THR A C 1
ATOM 666 O O . THR A 1 86 ? -0.414 5.542 14.970 1.00 87.81 86 THR A O 1
ATOM 669 N N . PRO A 1 87 ? 1.332 5.110 16.310 1.00 81.12 87 PRO A N 1
ATOM 670 C CA . PRO A 1 87 ? 2.313 5.457 15.295 1.00 81.12 87 PRO A CA 1
ATOM 671 C C . PRO A 1 87 ? 2.185 4.516 14.083 1.00 81.12 87 PRO A C 1
ATOM 673 O O . PRO A 1 87 ? 1.758 3.367 14.252 1.00 81.12 87 PRO A O 1
ATOM 676 N N . PRO A 1 88 ? 2.595 4.955 12.879 1.00 73.06 88 PRO A N 1
ATOM 677 C CA . PRO A 1 88 ? 2.731 4.054 11.745 1.00 73.06 88 PRO A CA 1
ATOM 678 C C . PRO A 1 88 ? 3.578 2.832 12.120 1.00 73.06 88 PRO A C 1
ATOM 680 O O . PRO A 1 88 ? 4.633 3.032 12.743 1.00 73.06 88 PRO A O 1
ATOM 683 N N . PRO A 1 89 ? 3.158 1.604 11.751 1.00 70.56 89 PRO A N 1
ATOM 684 C CA . PRO A 1 89 ? 3.885 0.382 12.053 1.00 70.56 89 PRO A CA 1
ATOM 685 C C . PRO A 1 89 ? 5.368 0.518 11.723 1.00 70.56 89 PRO A C 1
ATOM 687 O O . PRO A 1 89 ? 5.767 1.150 10.734 1.00 70.56 89 PRO A O 1
ATOM 690 N N . ALA A 1 90 ? 6.209 -0.062 12.578 1.00 65.19 90 ALA A N 1
ATOM 691 C CA . ALA A 1 90 ? 7.624 -0.158 12.278 1.00 65.19 90 ALA A CA 1
ATOM 692 C C . ALA A 1 90 ? 7.771 -1.029 11.030 1.00 65.19 90 ALA A C 1
ATOM 694 O O . ALA A 1 90 ? 7.523 -2.231 11.068 1.00 65.19 90 ALA A O 1
ATOM 695 N N . LEU A 1 91 ? 8.169 -0.417 9.918 1.00 66.50 91 LEU A N 1
ATOM 696 C CA . LEU A 1 91 ? 8.488 -1.175 8.725 1.00 66.50 91 LEU A CA 1
ATOM 697 C C . LEU A 1 91 ? 9.694 -2.071 9.051 1.00 66.50 91 LEU A C 1
ATOM 699 O O . LEU A 1 91 ? 10.767 -1.573 9.403 1.00 66.50 91 LEU A O 1
ATOM 703 N N . THR A 1 92 ? 9.536 -3.384 8.924 1.00 70.75 92 THR A N 1
ATOM 704 C CA . THR A 1 92 ? 10.660 -4.322 8.860 1.00 70.75 92 THR A CA 1
ATOM 705 C C . THR A 1 92 ? 11.048 -4.492 7.400 1.00 70.75 92 THR A C 1
ATOM 707 O O . THR A 1 92 ? 10.198 -4.843 6.587 1.00 70.75 92 THR A O 1
ATOM 710 N N . SER A 1 93 ? 12.310 -4.232 7.045 1.00 82.25 93 SER A N 1
ATOM 711 C CA . SER A 1 93 ? 12.744 -4.465 5.665 1.00 82.25 93 SER A CA 1
ATOM 712 C C . SER A 1 93 ? 12.793 -5.965 5.419 1.00 82.25 93 SER A C 1
ATOM 714 O O . SER A 1 93 ? 13.551 -6.661 6.095 1.00 82.25 93 SER A O 1
ATOM 716 N N . GLY A 1 94 ? 12.002 -6.443 4.463 1.00 92.00 94 GLY A N 1
ATOM 717 C CA . GLY A 1 94 ? 12.123 -7.806 3.960 1.00 92.00 94 GLY A CA 1
ATOM 718 C C . GLY A 1 94 ? 13.120 -7.903 2.805 1.00 92.00 94 GLY A C 1
ATOM 719 O O . GLY A 1 94 ? 13.957 -7.017 2.606 1.00 92.00 94 GLY A O 1
ATOM 720 N N . ASP A 1 95 ? 13.025 -8.998 2.053 1.00 94.88 95 ASP A N 1
ATOM 721 C CA . ASP A 1 95 ? 13.883 -9.332 0.909 1.00 94.88 95 ASP A CA 1
ATOM 722 C C . ASP A 1 95 ? 13.318 -8.902 -0.462 1.00 94.88 95 ASP A C 1
ATOM 724 O O . ASP A 1 95 ? 13.972 -9.073 -1.489 1.00 94.88 95 ASP A O 1
ATOM 728 N N . GLY A 1 96 ? 12.115 -8.331 -0.489 1.00 96.25 96 GLY A N 1
ATOM 729 C CA . GLY A 1 96 ? 11.409 -7.872 -1.684 1.00 96.25 96 GLY A CA 1
ATOM 730 C C . GLY A 1 96 ? 10.654 -8.968 -2.431 1.00 96.25 96 GLY A C 1
ATOM 731 O O . GLY A 1 96 ? 10.113 -8.696 -3.500 1.00 96.25 96 GLY A O 1
ATOM 732 N N . SER A 1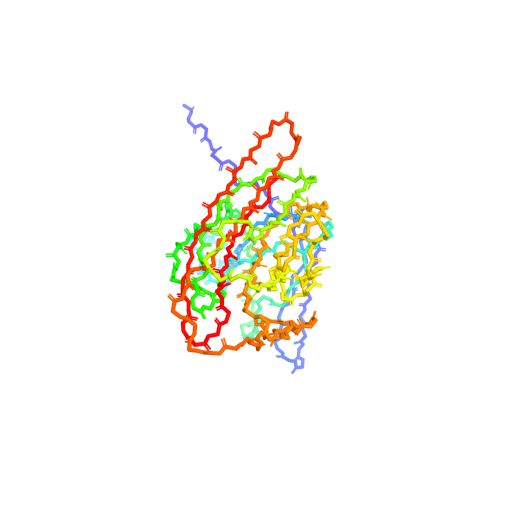 97 ? 10.585 -10.192 -1.902 1.00 95.56 97 SER A N 1
ATOM 733 C CA . SER A 1 97 ? 9.931 -11.328 -2.573 1.00 95.56 97 SER A CA 1
ATOM 734 C C . SER A 1 97 ? 8.403 -11.213 -2.666 1.00 95.56 97 SER A C 1
ATOM 736 O O . SER A 1 97 ? 7.776 -11.847 -3.515 1.00 95.56 97 SER A O 1
ATOM 738 N N . SER A 1 98 ? 7.801 -10.405 -1.794 1.00 94.19 98 SER A N 1
ATOM 739 C CA . SER A 1 98 ? 6.359 -10.168 -1.664 1.00 94.19 98 SER A CA 1
ATOM 740 C C . SER A 1 98 ? 6.113 -8.795 -1.037 1.00 94.19 98 SER A C 1
ATOM 742 O O . SER A 1 98 ? 7.045 -8.191 -0.502 1.00 94.19 98 SER A O 1
ATOM 744 N N . ARG A 1 99 ? 4.865 -8.303 -1.041 1.00 90.81 99 ARG A N 1
ATOM 745 C CA . ARG A 1 99 ? 4.531 -7.033 -0.368 1.00 90.81 99 ARG A CA 1
ATOM 746 C C . ARG A 1 99 ? 4.817 -7.090 1.139 1.00 90.81 99 ARG A C 1
ATOM 748 O O . ARG A 1 99 ? 5.239 -6.096 1.716 1.00 90.81 99 ARG A O 1
ATOM 755 N N . GLU A 1 100 ? 4.597 -8.242 1.776 1.00 89.62 100 GLU A N 1
ATOM 756 C CA . GLU A 1 100 ? 4.826 -8.442 3.210 1.00 89.62 100 GLU A CA 1
ATOM 757 C C . GLU A 1 100 ? 6.323 -8.454 3.528 1.00 89.62 100 GLU A C 1
ATOM 759 O O . GLU A 1 100 ? 6.727 -8.132 4.640 1.00 89.62 100 GLU A O 1
ATOM 764 N N . GLN A 1 101 ? 7.144 -8.800 2.536 1.00 93.25 101 GLN A N 1
ATOM 765 C CA . GLN A 1 101 ? 8.599 -8.740 2.594 1.00 93.25 101 GLN A CA 1
ATOM 766 C C . GLN A 1 101 ? 9.154 -7.530 1.832 1.00 93.25 101 GLN A C 1
ATOM 768 O O . GLN A 1 101 ? 10.306 -7.557 1.412 1.00 93.25 101 GLN A O 1
ATOM 773 N N . ALA A 1 102 ? 8.370 -6.469 1.625 1.00 95.12 102 ALA A N 1
ATOM 774 C CA . ALA A 1 102 ? 8.821 -5.325 0.845 1.00 95.12 102 ALA A CA 1
ATOM 775 C C . ALA A 1 102 ? 10.092 -4.686 1.435 1.00 95.12 102 ALA A C 1
ATOM 777 O O . ALA A 1 102 ? 10.235 -4.506 2.649 1.00 95.12 102 ALA A O 1
ATOM 778 N N . ILE A 1 103 ? 11.013 -4.308 0.553 1.00 97.12 103 ILE A N 1
ATOM 779 C CA . ILE A 1 103 ? 12.234 -3.594 0.913 1.00 97.12 103 ILE A CA 1
ATOM 780 C C . ILE A 1 103 ? 11.877 -2.138 1.211 1.00 97.12 103 ILE A C 1
ATOM 782 O O . ILE A 1 103 ? 11.225 -1.462 0.415 1.00 97.12 103 ILE A O 1
ATOM 786 N N . ILE A 1 104 ? 12.332 -1.613 2.342 1.00 94.50 104 ILE A N 1
ATOM 787 C CA . ILE A 1 104 ? 11.987 -0.243 2.728 1.00 94.50 104 ILE A CA 1
ATOM 788 C C . ILE A 1 104 ? 12.746 0.751 1.855 1.00 94.50 104 ILE A C 1
ATOM 790 O O . ILE A 1 104 ? 13.977 0.766 1.836 1.00 94.50 104 ILE A O 1
ATOM 794 N N . LEU A 1 105 ? 12.004 1.632 1.187 1.00 94.31 105 LEU A N 1
ATOM 795 C CA . LEU A 1 105 ? 12.565 2.805 0.528 1.00 94.31 105 LEU A CA 1
ATOM 796 C C . LEU A 1 105 ? 12.752 3.949 1.531 1.00 94.31 105 LEU A C 1
ATOM 798 O O . LEU A 1 105 ? 13.780 4.626 1.536 1.00 94.31 105 LEU A O 1
ATOM 802 N N . GLY A 1 106 ? 11.774 4.134 2.421 1.00 91.56 106 GLY A N 1
ATOM 803 C CA . GLY A 1 106 ? 11.848 5.049 3.556 1.00 91.56 106 GLY A CA 1
ATOM 804 C C . GLY A 1 106 ? 10.559 5.835 3.767 1.00 91.56 106 GLY A C 1
ATOM 805 O O . GLY A 1 106 ? 9.467 5.356 3.465 1.00 91.56 106 GLY A O 1
ATOM 806 N N . ARG A 1 107 ? 10.704 7.044 4.318 1.00 90.00 107 ARG A N 1
ATOM 807 C CA . ARG A 1 107 ? 9.599 7.966 4.605 1.00 90.00 107 ARG A CA 1
ATOM 808 C C . ARG A 1 107 ? 9.804 9.297 3.887 1.00 90.00 107 ARG A C 1
ATOM 810 O O . ARG A 1 107 ? 10.925 9.821 3.910 1.00 90.00 107 ARG A O 1
ATOM 817 N N . ILE A 1 108 ? 8.754 9.844 3.284 1.00 89.75 108 ILE A N 1
ATOM 818 C CA . ILE A 1 108 ? 8.739 11.172 2.646 1.00 89.75 108 ILE A CA 1
ATOM 819 C C . ILE A 1 108 ? 7.514 11.971 3.105 1.00 89.75 108 ILE A C 1
ATOM 821 O O . ILE A 1 108 ? 6.542 11.367 3.541 1.00 89.75 108 ILE A O 1
ATOM 825 N N . PRO A 1 109 ? 7.521 13.307 3.000 1.00 87.62 109 PRO A N 1
ATOM 826 C CA . PRO A 1 109 ? 6.302 14.078 3.201 1.00 87.62 109 PRO A CA 1
ATOM 827 C C . PRO A 1 109 ? 5.311 13.853 2.051 1.00 87.62 109 PRO A C 1
ATOM 829 O O . PRO A 1 109 ? 5.693 13.442 0.953 1.00 87.62 109 PRO A O 1
ATOM 832 N N . SER A 1 110 ? 4.045 14.175 2.284 1.00 89.19 110 SER A N 1
ATOM 833 C CA . SER A 1 110 ? 3.014 14.252 1.251 1.00 89.19 110 SER A CA 1
ATOM 834 C C . SER A 1 110 ? 3.302 15.340 0.216 1.00 89.19 110 SER A C 1
ATOM 836 O O . SER A 1 110 ? 3.942 16.358 0.487 1.00 89.19 110 SER A O 1
ATOM 838 N N . GLY A 1 111 ? 2.845 15.108 -1.015 1.00 90.62 111 GLY A N 1
ATOM 839 C CA . GLY A 1 111 ? 3.093 15.987 -2.155 1.00 90.62 111 GLY A CA 1
ATOM 840 C C . GLY A 1 111 ? 3.652 15.258 -3.373 1.00 90.62 111 GLY A C 1
ATOM 841 O O . GLY A 1 111 ? 3.495 14.047 -3.522 1.00 90.62 111 GLY A O 1
ATOM 842 N N . GLN A 1 112 ? 4.265 16.020 -4.281 1.00 93.75 112 GLN A N 1
ATOM 843 C CA . GLN A 1 112 ? 4.757 15.498 -5.556 1.00 93.75 112 GLN A CA 1
ATOM 844 C C . GLN A 1 112 ? 6.034 14.665 -5.375 1.00 93.75 112 GLN A C 1
ATOM 846 O O . GLN A 1 112 ? 7.033 15.139 -4.822 1.00 93.75 112 GLN A O 1
ATOM 851 N N . VAL A 1 113 ? 6.007 13.449 -5.916 1.00 95.81 113 VAL A N 1
ATOM 852 C CA . VAL A 1 113 ? 7.122 12.503 -5.964 1.00 95.81 113 VAL A CA 1
ATOM 853 C C . VAL A 1 113 ? 7.341 12.009 -7.393 1.00 95.81 113 VAL A C 1
ATOM 855 O O . VAL A 1 113 ? 6.398 11.839 -8.170 1.00 95.81 113 VAL A O 1
ATOM 858 N N . ILE A 1 114 ? 8.605 11.772 -7.726 1.00 97.31 114 ILE A N 1
ATOM 859 C CA . ILE A 1 114 ? 9.026 11.029 -8.911 1.00 97.31 114 ILE A CA 1
ATOM 860 C C . ILE A 1 114 ? 9.570 9.688 -8.426 1.00 97.31 114 ILE A C 1
ATOM 862 O O . ILE A 1 114 ? 10.521 9.663 -7.643 1.00 97.31 114 ILE A O 1
ATOM 866 N N . LEU A 1 115 ? 8.955 8.597 -8.868 1.00 98.31 115 LEU A N 1
ATOM 867 C CA . LEU A 1 115 ? 9.442 7.235 -8.690 1.00 98.31 115 LEU A CA 1
ATOM 868 C C . LEU A 1 115 ? 10.050 6.776 -10.011 1.00 98.31 115 LEU A C 1
ATOM 870 O O . LEU A 1 115 ? 9.391 6.907 -11.038 1.00 98.31 115 LEU A O 1
ATOM 874 N N . ASP A 1 116 ? 11.264 6.245 -10.011 1.00 98.56 116 ASP A N 1
ATOM 875 C CA . ASP A 1 116 ? 11.874 5.694 -11.223 1.00 98.56 116 ASP A CA 1
ATOM 876 C C . ASP A 1 116 ? 12.741 4.471 -10.932 1.00 98.56 116 ASP A C 1
ATOM 878 O O . ASP A 1 116 ? 13.125 4.221 -9.784 1.00 98.56 116 ASP A O 1
ATOM 882 N N . THR A 1 117 ? 13.029 3.712 -11.987 1.00 98.62 117 THR A N 1
ATOM 883 C CA . THR A 1 117 ? 13.886 2.523 -11.940 1.00 98.62 117 THR A CA 1
ATOM 884 C C . THR A 1 117 ? 15.310 2.788 -12.435 1.00 98.62 117 THR A C 1
ATOM 886 O O . THR A 1 117 ? 16.044 1.849 -12.764 1.00 98.62 117 THR A O 1
ATOM 889 N N . MET A 1 118 ? 15.732 4.060 -12.477 1.00 97.88 118 MET A N 1
ATOM 890 C CA . MET A 1 118 ? 17.090 4.440 -12.869 1.00 97.88 118 MET A CA 1
ATOM 891 C C . MET A 1 118 ? 18.128 3.710 -12.001 1.00 97.88 118 MET A C 1
ATOM 893 O O . MET A 1 118 ? 17.913 3.476 -10.813 1.00 97.88 118 MET A O 1
ATOM 897 N N . ASP A 1 119 ? 19.265 3.360 -12.601 1.00 97.69 119 ASP A N 1
ATOM 898 C CA . ASP A 1 119 ? 20.341 2.546 -12.013 1.00 97.69 119 ASP A CA 1
ATOM 899 C C . ASP A 1 119 ? 20.022 1.047 -11.836 1.00 97.69 119 ASP A C 1
ATOM 901 O O . ASP A 1 119 ? 20.863 0.305 -11.317 1.00 97.69 119 ASP A O 1
ATOM 905 N N . SER A 1 120 ? 18.857 0.566 -12.291 1.00 98.38 120 SER A N 1
ATOM 906 C CA . SER A 1 120 ? 18.589 -0.875 -12.368 1.00 98.38 120 SER A CA 1
ATOM 907 C C . SER A 1 120 ? 19.621 -1.585 -13.247 1.00 98.38 120 SER A C 1
ATOM 909 O O . SER A 1 120 ? 20.041 -1.084 -14.289 1.00 98.38 120 SER A O 1
ATOM 911 N N . VAL A 1 121 ? 20.034 -2.783 -12.823 1.00 98.19 121 VAL A N 1
ATOM 912 C CA . VAL A 1 121 ? 20.878 -3.665 -13.649 1.00 98.19 121 VAL A CA 1
ATOM 913 C C . VAL A 1 121 ? 20.025 -4.347 -14.718 1.00 98.19 121 VAL A C 1
ATOM 915 O O . VAL A 1 121 ? 20.507 -4.669 -15.803 1.00 98.19 121 VAL A O 1
ATOM 918 N N . VAL A 1 122 ? 18.750 -4.576 -14.406 1.00 97.50 122 VAL A N 1
ATOM 919 C CA . VAL A 1 122 ? 17.735 -4.934 -15.395 1.00 97.50 122 VAL A CA 1
ATOM 920 C C . VAL A 1 122 ? 17.554 -3.747 -16.340 1.00 97.50 122 VAL A C 1
ATOM 922 O O . VAL A 1 122 ? 17.287 -2.640 -15.888 1.00 97.50 122 VAL A O 1
ATOM 925 N N . GLY A 1 123 ? 17.765 -3.982 -17.637 1.00 95.50 123 GLY A N 1
ATOM 926 C CA . GLY A 1 123 ? 17.799 -2.919 -18.645 1.00 95.50 123 GLY A CA 1
ATOM 927 C C . GLY A 1 123 ? 16.443 -2.537 -19.231 1.00 95.50 123 GLY A C 1
ATOM 928 O O . GLY A 1 123 ? 16.383 -1.531 -19.924 1.00 95.50 123 GLY A O 1
ATOM 929 N N . ASP A 1 124 ? 15.413 -3.342 -18.977 1.00 98.06 124 ASP A N 1
ATOM 930 C CA . ASP A 1 124 ? 14.036 -3.139 -19.425 1.00 98.06 124 ASP A CA 1
ATOM 931 C C . ASP A 1 124 ? 13.111 -3.463 -18.246 1.00 98.06 124 ASP A C 1
ATOM 933 O O . ASP A 1 124 ? 13.043 -4.619 -17.804 1.00 98.06 124 ASP A O 1
ATOM 937 N N . THR A 1 125 ? 12.536 -2.430 -17.639 1.00 98.62 125 THR A N 1
ATOM 938 C CA . THR A 1 125 ? 11.808 -2.528 -16.369 1.00 98.62 125 THR A CA 1
ATOM 939 C C . THR A 1 125 ? 10.395 -2.013 -16.524 1.00 98.62 125 THR A C 1
ATOM 941 O O . THR A 1 125 ? 10.189 -1.064 -17.258 1.00 98.62 125 THR A O 1
ATOM 944 N N . GLU A 1 126 ? 9.490 -2.515 -15.695 1.00 98.81 126 GLU A N 1
ATOM 945 C CA . GLU A 1 126 ? 8.163 -1.955 -15.461 1.00 98.81 126 GLU A CA 1
ATOM 946 C C . GLU A 1 126 ? 7.978 -1.669 -13.969 1.00 98.81 126 GLU A C 1
ATOM 948 O O . GLU A 1 126 ? 8.462 -2.417 -13.110 1.00 98.81 126 GLU A O 1
ATOM 953 N N . ILE A 1 127 ? 7.232 -0.614 -13.643 1.00 98.88 127 ILE A N 1
ATOM 954 C CA . ILE A 1 127 ? 6.934 -0.194 -12.271 1.00 98.88 127 ILE A CA 1
ATOM 955 C C . ILE A 1 127 ? 5.426 -0.055 -12.052 1.00 98.88 127 ILE A C 1
ATOM 957 O O . ILE A 1 127 ? 4.715 0.523 -12.872 1.00 98.88 127 ILE A O 1
ATOM 961 N N . GLY A 1 128 ? 4.938 -0.536 -10.909 1.00 98.75 128 GLY A N 1
ATOM 962 C CA . GLY A 1 128 ? 3.565 -0.359 -10.436 1.00 9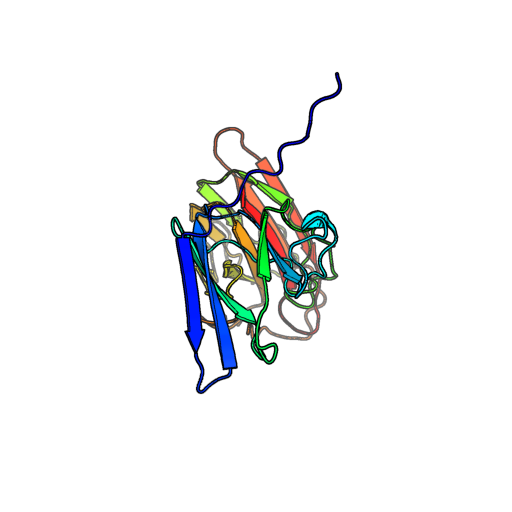8.75 128 GLY A CA 1
ATOM 963 C C . GLY A 1 128 ? 3.538 0.202 -9.017 1.00 98.75 128 GLY A C 1
ATOM 964 O O . GLY A 1 128 ? 4.281 -0.257 -8.152 1.00 98.75 128 GLY A O 1
ATOM 965 N N . LEU A 1 129 ? 2.678 1.188 -8.770 1.00 98.69 129 LEU A N 1
ATOM 966 C CA . LEU A 1 129 ? 2.481 1.842 -7.477 1.00 98.69 129 LEU A CA 1
ATOM 967 C C . LEU A 1 129 ? 1.093 1.519 -6.923 1.00 98.69 129 LEU A C 1
ATOM 969 O O . LEU A 1 129 ? 0.081 1.829 -7.549 1.00 98.69 129 LEU A O 1
ATOM 973 N N . TYR A 1 130 ? 1.053 0.976 -5.714 1.00 97.69 130 TYR A N 1
ATOM 974 C CA . TYR A 1 130 ? -0.147 0.525 -5.023 1.00 97.69 130 TYR A CA 1
ATOM 975 C C . TYR A 1 130 ? -0.396 1.306 -3.735 1.00 97.69 130 TYR A C 1
ATOM 977 O O . TYR A 1 130 ? 0.539 1.627 -3.001 1.00 97.69 130 TYR A O 1
ATOM 985 N N . LEU A 1 131 ? -1.674 1.535 -3.430 1.00 92.12 131 LEU A N 1
ATOM 986 C CA . LEU A 1 131 ? -2.140 1.877 -2.083 1.00 92.12 131 LEU A CA 1
ATOM 987 C C . LEU A 1 131 ? -2.039 0.664 -1.148 1.00 92.12 131 LEU A C 1
ATOM 989 O O . LEU A 1 131 ? -2.051 -0.484 -1.599 1.00 92.12 131 LEU A O 1
ATOM 993 N N . ALA A 1 132 ? -2.059 0.902 0.163 1.00 87.75 132 ALA A N 1
ATOM 994 C CA . ALA A 1 132 ? -2.091 -0.154 1.177 1.00 87.75 132 ALA A CA 1
ATOM 995 C C . ALA A 1 132 ? -3.285 -1.121 1.064 1.00 87.75 132 ALA A C 1
ATOM 997 O O . ALA A 1 132 ? -3.172 -2.292 1.420 1.00 87.75 132 ALA A O 1
ATOM 998 N N . ASN A 1 133 ? -4.411 -0.671 0.502 1.00 82.75 133 ASN A N 1
ATOM 999 C CA . ASN A 1 133 ? -5.576 -1.523 0.235 1.00 82.75 133 ASN A CA 1
ATOM 1000 C C . ASN A 1 133 ? -5.453 -2.371 -1.049 1.00 82.75 133 ASN A C 1
ATOM 1002 O O . ASN A 1 133 ? -6.396 -3.069 -1.420 1.00 82.75 133 ASN A O 1
ATOM 1006 N N . GLY A 1 134 ? -4.314 -2.304 -1.744 1.00 88.56 134 GLY A N 1
ATOM 1007 C CA . GLY A 1 134 ? -4.031 -3.078 -2.950 1.00 88.56 134 GLY A CA 1
ATOM 1008 C C . GLY A 1 134 ? -4.571 -2.473 -4.242 1.00 88.56 134 GLY A C 1
ATOM 1009 O O . GLY A 1 134 ? -4.442 -3.100 -5.289 1.00 88.56 134 GLY A O 1
ATOM 1010 N N . ASN A 1 135 ? -5.162 -1.279 -4.223 1.00 92.94 135 ASN A N 1
ATOM 1011 C CA . ASN A 1 135 ? -5.529 -0.600 -5.464 1.00 92.94 135 ASN A CA 1
ATOM 1012 C C . ASN A 1 135 ? -4.279 -0.062 -6.171 1.00 92.94 135 ASN A C 1
ATOM 1014 O O . ASN A 1 135 ? -3.470 0.637 -5.554 1.00 92.94 135 ASN A O 1
ATOM 1018 N N . LEU A 1 136 ? -4.152 -0.349 -7.468 1.00 97.94 136 LEU A N 1
ATOM 1019 C CA . LEU A 1 136 ? -3.109 0.230 -8.313 1.00 97.94 136 LEU A CA 1
ATOM 1020 C C . LEU A 1 136 ? -3.432 1.707 -8.576 1.00 97.94 136 LEU A C 1
ATOM 1022 O O . LEU A 1 136 ? -4.509 2.034 -9.075 1.00 97.94 136 LEU A O 1
ATOM 1026 N N . LEU A 1 137 ? -2.498 2.597 -8.252 1.00 97.75 137 LEU A N 1
ATOM 1027 C CA . LEU A 1 137 ? -2.608 4.030 -8.530 1.00 97.75 137 LEU A CA 1
ATOM 1028 C C . LEU A 1 137 ? -2.053 4.402 -9.893 1.00 97.75 137 LEU A C 1
ATOM 1030 O O . LEU A 1 137 ? -2.640 5.214 -10.602 1.00 97.75 137 LEU A O 1
ATOM 1034 N N . ALA A 1 138 ? -0.892 3.849 -10.223 1.00 98.50 138 ALA A N 1
ATOM 1035 C CA . ALA A 1 138 ? -0.169 4.167 -11.439 1.00 98.50 138 ALA A CA 1
ATOM 1036 C C . ALA A 1 138 ? 0.776 3.023 -11.793 1.00 98.50 138 ALA A C 1
ATOM 1038 O O . ALA A 1 138 ? 1.275 2.325 -10.912 1.00 98.50 138 ALA A O 1
ATOM 1039 N N . SER A 1 139 ? 1.054 2.871 -13.079 1.00 98.62 139 SER A N 1
ATOM 1040 C CA . SER A 1 139 ? 2.107 2.002 -13.588 1.00 98.62 139 SER A CA 1
ATOM 1041 C C . SER A 1 139 ? 2.774 2.657 -14.788 1.00 98.62 139 SER A C 1
ATOM 1043 O O . SER A 1 139 ? 2.154 3.487 -15.458 1.00 98.62 139 SER A O 1
ATOM 1045 N N . ASN A 1 140 ? 4.020 2.291 -15.057 1.00 98.62 140 ASN A N 1
ATOM 1046 C CA . ASN A 1 140 ? 4.712 2.671 -16.279 1.00 98.62 140 ASN A CA 1
ATOM 1047 C C . ASN A 1 140 ? 5.657 1.544 -16.730 1.00 98.62 140 ASN A C 1
ATOM 1049 O O . ASN A 1 140 ? 6.218 0.852 -15.885 1.00 98.62 140 ASN A O 1
ATOM 1053 N N . ASP A 1 141 ? 5.796 1.395 -18.041 1.00 98.06 141 ASP A N 1
ATOM 1054 C CA . ASP A 1 141 ? 6.721 0.500 -18.740 1.00 98.06 141 ASP A CA 1
ATOM 1055 C C . ASP A 1 141 ? 7.976 1.315 -19.085 1.00 98.06 141 ASP A C 1
ATOM 1057 O O . ASP A 1 141 ? 8.964 1.275 -18.357 1.00 98.06 141 ASP A O 1
ATOM 1061 N N . ASP A 1 142 ? 7.836 2.277 -19.998 1.00 97.50 142 ASP A N 1
ATOM 1062 C CA . ASP A 1 142 ? 8.939 3.112 -20.468 1.00 97.50 142 ASP A CA 1
ATOM 1063 C C . ASP A 1 142 ? 8.765 4.598 -20.129 1.00 97.50 142 ASP A C 1
ATOM 1065 O O . ASP A 1 142 ? 7.686 5.192 -20.240 1.00 97.50 142 ASP A O 1
ATOM 1069 N N . ASP A 1 143 ? 9.868 5.258 -19.793 1.00 97.56 143 ASP A N 1
ATOM 1070 C CA . ASP A 1 143 ? 9.968 6.714 -19.784 1.00 97.56 143 ASP A CA 1
ATOM 1071 C C . ASP A 1 143 ? 10.855 7.192 -20.937 1.00 97.56 143 ASP A C 1
ATOM 1073 O O . ASP A 1 143 ? 11.971 6.723 -21.144 1.00 97.56 143 ASP A O 1
ATOM 1077 N N . THR A 1 144 ? 10.375 8.189 -21.684 1.00 94.56 144 THR A N 1
ATOM 1078 C CA . THR A 1 144 ? 11.062 8.682 -22.889 1.00 94.56 144 THR A CA 1
ATOM 1079 C C . THR A 1 144 ? 12.472 9.209 -22.608 1.00 94.56 144 THR A C 1
ATOM 1081 O O . THR A 1 144 ? 13.348 9.074 -23.462 1.00 94.56 144 THR A O 1
ATOM 1084 N N . ASP A 1 145 ? 12.715 9.775 -21.423 1.00 95.94 145 ASP A N 1
ATOM 1085 C CA . ASP A 1 145 ? 14.025 10.304 -21.038 1.00 95.94 145 ASP A CA 1
ATOM 1086 C C . ASP A 1 145 ? 14.943 9.225 -20.442 1.00 95.94 145 ASP A C 1
ATOM 1088 O O . ASP A 1 145 ? 16.153 9.441 -20.339 1.00 95.94 145 ASP A O 1
ATOM 1092 N N . LEU A 1 146 ? 14.388 8.080 -20.031 1.00 96.75 146 LEU A N 1
ATOM 1093 C CA . LEU A 1 146 ? 15.132 6.966 -19.436 1.00 96.75 146 LEU A CA 1
ATOM 1094 C C . LEU A 1 146 ? 15.279 5.747 -20.363 1.00 96.75 146 LEU A C 1
ATOM 1096 O O . LEU A 1 146 ? 16.017 4.820 -20.028 1.00 96.75 146 LEU A O 1
ATOM 1100 N N . GLY A 1 147 ? 14.639 5.748 -21.535 1.00 97.38 147 GLY A N 1
ATOM 1101 C CA . GLY A 1 147 ? 14.641 4.613 -22.457 1.00 97.38 147 GLY A CA 1
ATOM 1102 C C . GLY A 1 147 ? 13.683 3.521 -21.986 1.00 97.38 147 GLY A C 1
ATOM 1103 O O . GLY A 1 147 ? 12.510 3.800 -21.782 1.00 97.38 147 GLY A O 1
ATOM 1104 N N . LEU A 1 148 ? 14.192 2.300 -21.804 1.00 98.25 148 LEU A N 1
ATOM 1105 C CA . LEU A 1 148 ? 13.408 1.133 -21.358 1.00 98.25 148 LEU A CA 1
ATOM 1106 C C . LEU A 1 148 ? 13.250 1.053 -19.825 1.00 98.25 148 LEU A C 1
ATOM 1108 O O . LEU A 1 148 ? 13.012 0.001 -19.241 1.00 98.25 148 LEU A O 1
ATOM 1112 N N . LEU A 1 149 ? 13.526 2.157 -19.132 1.00 98.62 149 LEU A N 1
ATOM 1113 C CA . LEU A 1 149 ? 13.359 2.244 -17.688 1.00 98.62 149 LEU A CA 1
ATOM 1114 C C . LEU A 1 149 ? 12.122 3.076 -17.383 1.00 98.62 149 LEU A C 1
ATOM 1116 O O . LEU A 1 149 ? 11.830 4.058 -18.066 1.00 98.62 149 LEU A O 1
ATOM 1120 N N . SER A 1 150 ? 11.431 2.723 -16.310 1.00 98.62 150 SER A N 1
ATOM 1121 C CA . SER A 1 150 ? 10.131 3.288 -15.985 1.00 98.62 150 SER A CA 1
ATOM 1122 C C . SER A 1 150 ? 10.226 4.494 -15.062 1.00 98.62 150 SER A C 1
ATOM 1124 O O . SER A 1 150 ? 11.100 4.594 -14.195 1.00 98.62 150 SER A O 1
ATOM 1126 N N . ARG A 1 151 ? 9.228 5.376 -15.168 1.00 98.62 151 ARG A N 1
ATOM 1127 C CA . ARG A 1 151 ? 9.015 6.488 -14.234 1.00 98.62 151 ARG A CA 1
ATOM 1128 C C . ARG A 1 151 ? 7.534 6.735 -13.960 1.00 98.62 151 ARG A C 1
ATOM 1130 O O . ARG A 1 151 ? 6.726 6.773 -14.879 1.00 98.62 151 ARG A O 1
ATOM 1137 N N . ILE A 1 152 ? 7.188 7.015 -12.709 1.00 98.62 152 ILE A N 1
ATOM 1138 C CA . ILE A 1 152 ? 5.891 7.554 -12.286 1.00 98.62 152 ILE A CA 1
ATOM 1139 C C . ILE A 1 152 ? 6.124 8.934 -11.668 1.00 98.62 152 ILE A C 1
ATOM 1141 O O . ILE A 1 152 ? 6.944 9.086 -10.768 1.00 98.62 152 ILE A O 1
ATOM 1145 N N . THR A 1 153 ? 5.372 9.942 -12.110 1.00 97.12 153 THR A N 1
ATOM 1146 C CA . THR A 1 153 ? 5.314 11.258 -11.453 1.00 97.12 153 THR A CA 1
ATOM 1147 C C . THR A 1 153 ? 3.904 11.477 -10.924 1.00 97.12 153 THR A C 1
ATOM 1149 O O . THR A 1 153 ? 2.953 11.514 -11.702 1.00 97.12 153 THR A O 1
ATOM 1152 N N . ILE A 1 154 ? 3.754 11.597 -9.605 1.00 96.69 154 ILE A N 1
ATOM 1153 C CA . ILE A 1 154 ? 2.444 11.608 -8.942 1.00 96.69 154 ILE A CA 1
ATOM 1154 C C . ILE A 1 154 ? 2.484 12.427 -7.647 1.00 96.69 154 ILE A C 1
ATOM 1156 O O . ILE A 1 154 ? 3.541 12.601 -7.046 1.00 96.69 154 ILE A O 1
ATOM 1160 N N . SER A 1 155 ? 1.331 12.935 -7.211 1.00 94.44 155 SER A N 1
ATOM 1161 C CA . SER A 1 155 ? 1.167 13.513 -5.875 1.00 94.44 155 SER A CA 1
ATOM 1162 C C . SER A 1 155 ? 0.595 12.469 -4.925 1.00 94.44 155 SER A C 1
ATOM 1164 O O . SER A 1 155 ? -0.473 11.924 -5.201 1.00 94.44 155 SER A O 1
ATOM 1166 N N . LEU A 1 156 ? 1.279 12.211 -3.810 1.00 93.12 156 LEU A N 1
ATOM 1167 C CA . LEU A 1 156 ? 0.846 11.244 -2.803 1.00 93.12 156 LEU A CA 1
ATOM 1168 C C . LEU A 1 156 ? 0.290 11.951 -1.570 1.00 93.12 156 LEU A C 1
ATOM 1170 O O . LEU A 1 156 ? 0.910 12.870 -1.031 1.00 93.12 156 LEU A O 1
ATOM 1174 N N . ALA A 1 157 ? -0.884 11.502 -1.135 1.00 90.81 157 ALA A N 1
ATOM 1175 C CA . ALA A 1 157 ? -1.425 11.828 0.178 1.00 90.81 157 ALA A CA 1
ATOM 1176 C C . ALA A 1 157 ? -0.706 11.000 1.260 1.00 90.81 157 ALA A C 1
ATOM 1178 O O . ALA A 1 157 ? -0.096 9.979 0.918 1.00 90.81 157 ALA A O 1
ATOM 1179 N N . PRO A 1 158 ? -0.783 11.390 2.542 1.00 88.81 158 PRO A N 1
ATOM 1180 C CA . PRO A 1 158 ? -0.263 10.561 3.621 1.00 88.81 158 PRO A CA 1
ATOM 1181 C C . PRO A 1 158 ? -0.844 9.139 3.584 1.00 88.81 158 PRO A C 1
ATOM 1183 O O . PRO A 1 158 ? -2.029 8.961 3.290 1.00 88.81 158 PRO A O 1
ATOM 1186 N N . GLY A 1 159 ? -0.004 8.138 3.844 1.00 88.06 159 GLY A N 1
ATOM 1187 C CA . GLY A 1 159 ? -0.357 6.719 3.744 1.00 88.06 159 GLY A CA 1
ATOM 1188 C C . GLY A 1 159 ? 0.827 5.800 3.447 1.00 88.06 159 GLY A C 1
ATOM 1189 O O . GLY A 1 159 ? 1.950 6.257 3.211 1.00 88.06 159 GLY A O 1
ATOM 1190 N N . THR A 1 160 ? 0.568 4.493 3.435 1.00 90.12 160 THR A N 1
ATOM 1191 C CA . THR A 1 160 ? 1.529 3.468 3.009 1.00 90.12 160 THR A CA 1
ATOM 1192 C C . THR A 1 160 ? 1.315 3.093 1.555 1.00 90.12 160 THR A C 1
ATOM 1194 O O . THR A 1 160 ? 0.203 2.826 1.094 1.00 90.12 160 THR A O 1
ATOM 1197 N N . TYR A 1 161 ? 2.429 3.025 0.838 1.00 94.44 161 TYR A N 1
ATOM 1198 C CA . TYR A 1 161 ? 2.473 2.680 -0.568 1.00 94.44 161 TYR A CA 1
ATOM 1199 C C . TYR A 1 161 ? 3.410 1.504 -0.793 1.00 94.44 161 TYR A C 1
ATOM 1201 O O . TYR A 1 161 ? 4.478 1.408 -0.180 1.00 94.44 161 TYR A O 1
ATOM 1209 N N . TYR A 1 162 ? 3.020 0.639 -1.723 1.00 96.94 162 TYR A N 1
ATOM 1210 C CA . TYR A 1 162 ? 3.828 -0.482 -2.179 1.00 96.94 162 TYR A CA 1
ATOM 1211 C C . TYR A 1 162 ? 4.199 -0.282 -3.639 1.00 96.94 162 TYR A C 1
ATOM 1213 O O . TYR A 1 162 ? 3.370 0.113 -4.456 1.00 96.94 162 TY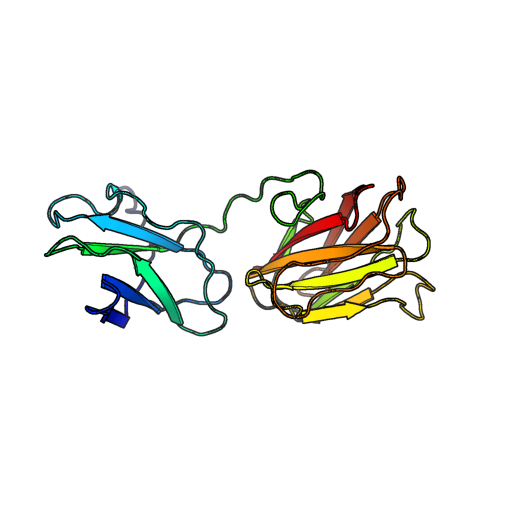R A O 1
ATOM 1221 N N . ILE A 1 163 ? 5.452 -0.554 -3.969 1.00 98.62 163 ILE A N 1
ATOM 1222 C CA . ILE A 1 163 ? 5.992 -0.404 -5.314 1.00 98.62 163 ILE A CA 1
ATOM 1223 C C . ILE A 1 163 ? 6.436 -1.788 -5.766 1.00 98.62 163 ILE A C 1
ATOM 1225 O O . ILE A 1 163 ? 7.241 -2.418 -5.087 1.00 98.62 163 ILE A O 1
ATOM 1229 N N . ALA A 1 164 ? 5.913 -2.260 -6.889 1.00 98.62 164 ALA A N 1
ATOM 1230 C CA . ALA A 1 164 ? 6.353 -3.494 -7.522 1.00 98.62 164 ALA A CA 1
ATOM 1231 C C . ALA A 1 164 ? 7.157 -3.151 -8.774 1.00 98.62 164 ALA A C 1
ATOM 1233 O O . ALA A 1 164 ? 6.689 -2.369 -9.601 1.00 98.62 164 ALA A O 1
ATOM 1234 N N . THR A 1 165 ? 8.335 -3.750 -8.927 1.00 98.69 165 THR A N 1
ATOM 1235 C CA . THR A 1 165 ? 9.123 -3.674 -10.164 1.00 98.69 165 THR A CA 1
ATOM 1236 C C . THR A 1 165 ? 9.274 -5.050 -10.792 1.00 98.69 165 THR A C 1
ATOM 1238 O O . THR A 1 165 ? 9.512 -6.027 -10.079 1.00 98.69 165 THR A O 1
ATOM 1241 N N . GLY A 1 166 ? 9.194 -5.129 -12.114 1.00 98.38 166 GLY A N 1
ATOM 1242 C CA . GLY A 1 166 ? 9.431 -6.348 -12.884 1.00 98.38 166 GLY A CA 1
ATOM 1243 C C . GLY A 1 166 ? 10.207 -6.048 -14.161 1.00 98.38 166 GLY A C 1
ATOM 1244 O O . GLY A 1 166 ? 10.404 -4.888 -14.504 1.00 98.38 166 GLY A O 1
ATOM 1245 N N . ALA A 1 167 ? 10.716 -7.087 -14.819 1.00 98.25 167 ALA A N 1
ATOM 1246 C CA . ALA A 1 167 ? 11.272 -6.952 -16.163 1.00 98.25 167 ALA A CA 1
ATOM 1247 C C . ALA A 1 167 ? 10.138 -7.049 -17.188 1.00 98.25 167 ALA A C 1
ATOM 1249 O O . ALA A 1 167 ? 9.149 -7.727 -16.910 1.00 98.25 167 ALA A O 1
ATOM 1250 N N . TYR A 1 168 ? 10.310 -6.488 -18.381 1.00 97.19 168 TYR A N 1
ATOM 1251 C CA . TYR A 1 168 ? 9.330 -6.663 -19.452 1.00 97.19 168 TYR A CA 1
ATOM 1252 C C . TYR A 1 168 ? 9.051 -8.157 -19.738 1.00 97.19 168 TYR A C 1
ATOM 1254 O O . TYR A 1 168 ? 9.980 -8.941 -19.961 1.00 97.19 168 TYR A O 1
ATOM 1262 N N . ASN A 1 169 ? 7.807 -8.657 -19.744 1.00 97.12 169 ASN A N 1
ATOM 1263 C CA . ASN A 1 169 ? 6.502 -7.983 -19.641 1.00 97.12 169 ASN A CA 1
ATOM 1264 C C . ASN A 1 169 ? 5.767 -8.377 -18.344 1.00 97.12 169 ASN A C 1
ATOM 1266 O O . ASN A 1 169 ? 5.494 -9.561 -18.105 1.00 97.12 169 ASN A O 1
ATOM 1270 N N . THR A 1 170 ? 5.436 -7.380 -17.532 1.00 98.50 170 THR A N 1
ATOM 1271 C CA . THR A 1 170 ? 4.895 -7.459 -16.180 1.00 98.50 170 THR A CA 1
ATOM 1272 C C . THR A 1 170 ? 3.464 -6.959 -16.171 1.00 98.50 170 THR A C 1
ATOM 1274 O O . THR A 1 170 ? 3.143 -5.831 -16.530 1.00 98.50 170 THR A O 1
ATOM 1277 N N . THR A 1 171 ? 2.562 -7.793 -15.668 1.00 98.50 171 THR A N 1
ATOM 1278 C CA . THR A 1 171 ? 1.158 -7.426 -15.497 1.00 98.50 171 THR A CA 1
ATOM 1279 C C . THR A 1 171 ? 0.873 -7.040 -14.049 1.00 98.50 171 THR A C 1
ATOM 1281 O O . THR A 1 171 ? 1.032 -7.855 -13.136 1.00 98.50 171 THR A O 1
ATOM 1284 N N . PHE A 1 172 ? 0.378 -5.817 -13.854 1.00 98.44 172 PHE A N 1
ATOM 1285 C CA . PHE A 1 172 ? -0.075 -5.290 -12.566 1.00 98.44 172 PHE A CA 1
ATOM 1286 C C . PHE A 1 172 ? -1.594 -5.436 -12.428 1.00 98.44 172 PHE A C 1
ATOM 1288 O O . PHE A 1 172 ? -2.356 -4.874 -13.217 1.00 98.44 172 PHE A O 1
ATOM 1295 N N . ASN A 1 173 ? -2.065 -6.174 -11.420 1.00 97.50 173 ASN A N 1
ATOM 1296 C CA . ASN A 1 173 ? -3.497 -6.264 -11.145 1.00 97.50 173 ASN A CA 1
ATOM 1297 C C . ASN A 1 173 ? -4.035 -4.902 -10.654 1.00 97.50 173 ASN A C 1
ATOM 1299 O O . ASN A 1 173 ? -3.473 -4.357 -9.704 1.00 97.50 173 ASN A O 1
ATOM 1303 N N . PRO A 1 174 ? -5.131 -4.361 -11.225 1.00 96.00 174 PRO A N 1
ATOM 1304 C CA . PRO A 1 174 ? -5.702 -3.091 -10.771 1.00 96.00 174 PRO A CA 1
ATOM 1305 C C . PRO A 1 174 ? -6.277 -3.115 -9.346 1.00 96.00 174 PRO A C 1
ATOM 1307 O O . PRO A 1 174 ? -6.420 -2.057 -8.731 1.00 96.00 174 PRO A O 1
ATOM 1310 N N . ARG A 1 175 ? -6.657 -4.297 -8.833 1.00 93.25 175 ARG A N 1
ATOM 1311 C CA . ARG A 1 175 ? -7.272 -4.467 -7.504 1.00 93.25 175 ARG A CA 1
ATOM 1312 C C . ARG A 1 175 ? -6.691 -5.660 -6.755 1.00 93.25 175 ARG A C 1
ATOM 1314 O O . ARG A 1 175 ? -6.995 -6.805 -7.082 1.00 93.25 175 ARG A O 1
ATOM 1321 N N . GLY A 1 176 ? -5.939 -5.387 -5.701 1.00 90.00 176 GLY A N 1
ATOM 1322 C CA . GLY A 1 176 ? -5.175 -6.368 -4.939 1.00 90.00 176 GLY A CA 1
ATOM 1323 C C . GLY A 1 176 ? -3.735 -6.484 -5.443 1.00 90.00 176 GLY A C 1
ATOM 1324 O O . GLY A 1 176 ? -3.396 -6.059 -6.542 1.00 90.00 176 GLY A O 1
ATOM 1325 N N . PHE A 1 177 ? -2.882 -7.119 -4.645 1.00 93.56 177 PHE A N 1
ATOM 1326 C CA . PHE A 1 177 ? -1.425 -7.122 -4.835 1.00 93.56 177 PHE A CA 1
ATOM 1327 C C . PHE A 1 177 ? -0.887 -8.211 -5.781 1.00 93.56 177 PHE A C 1
ATOM 1329 O O . PHE A 1 177 ? 0.254 -8.647 -5.654 1.00 93.56 177 PHE A O 1
ATOM 1336 N N . SER A 1 178 ? -1.700 -8.696 -6.720 1.00 95.69 178 SER A N 1
ATOM 1337 C CA . SER A 1 178 ? -1.233 -9.707 -7.676 1.00 95.69 178 SER A CA 1
ATOM 1338 C C . SER A 1 178 ? -0.413 -9.043 -8.785 1.00 95.69 178 SER A C 1
ATOM 1340 O O . SER A 1 178 ? -0.922 -8.192 -9.511 1.00 95.69 178 SER A O 1
ATOM 1342 N N . VAL A 1 179 ? 0.855 -9.434 -8.911 1.00 98.06 179 VAL A N 1
ATOM 1343 C CA . VAL A 1 179 ? 1.760 -8.984 -9.977 1.00 98.06 179 VAL A CA 1
ATOM 1344 C C . VAL A 1 179 ? 2.378 -10.212 -10.627 1.00 98.06 179 VAL A C 1
ATOM 1346 O O . VAL A 1 179 ? 2.924 -11.073 -9.938 1.00 98.06 179 VAL A O 1
ATOM 1349 N N . VAL A 1 180 ? 2.276 -10.300 -11.951 1.00 98.12 180 VAL A N 1
ATOM 1350 C CA . VAL A 1 180 ? 2.872 -11.381 -12.742 1.00 98.12 180 VAL A CA 1
ATOM 1351 C C . VAL A 1 180 ? 4.028 -10.788 -13.527 1.00 98.12 180 VAL A C 1
ATOM 1353 O O . VAL A 1 180 ? 3.794 -10.076 -14.495 1.00 98.12 180 VAL A O 1
ATOM 1356 N N . ALA A 1 181 ? 5.255 -11.071 -13.095 1.00 97.94 181 ALA A N 1
ATOM 1357 C CA . ALA A 1 181 ? 6.484 -10.627 -13.747 1.00 97.94 181 ALA A CA 1
ATOM 1358 C C . ALA A 1 181 ? 7.288 -11.837 -14.258 1.00 97.94 181 ALA A C 1
ATOM 1360 O O . ALA A 1 181 ? 7.133 -12.942 -13.718 1.00 97.94 181 ALA A O 1
ATOM 1361 N N . PRO A 1 182 ? 8.171 -11.657 -15.252 1.00 97.69 182 PRO A N 1
ATOM 1362 C CA . PRO A 1 182 ? 9.114 -12.684 -15.672 1.00 97.69 182 PRO A CA 1
ATOM 1363 C C . PRO A 1 182 ? 9.953 -13.218 -14.506 1.00 97.69 182 PRO A C 1
ATOM 1365 O O . PRO A 1 182 ? 10.406 -12.468 -13.640 1.00 97.69 182 PRO A O 1
ATOM 1368 N N . SER A 1 183 ? 10.186 -14.529 -14.501 1.00 96.75 183 SER A N 1
ATOM 1369 C CA . SER A 1 183 ? 11.036 -15.210 -13.524 1.00 96.75 183 SER A CA 1
ATOM 1370 C C . SER A 1 183 ? 12.431 -15.494 -14.089 1.00 96.75 183 SER A C 1
ATOM 1372 O O . SER A 1 183 ? 12.701 -15.323 -15.277 1.00 96.75 183 SER A O 1
ATOM 1374 N N . GLY A 1 184 ? 13.349 -15.925 -13.225 1.00 96.06 184 GLY A N 1
ATOM 1375 C CA . GLY A 1 184 ? 14.726 -16.248 -13.590 1.00 96.06 184 GLY A CA 1
ATOM 1376 C C . GLY A 1 184 ? 15.629 -15.031 -13.794 1.00 96.06 184 GLY A C 1
ATOM 1377 O O . GLY A 1 184 ? 16.710 -15.193 -14.349 1.00 96.06 184 GLY A O 1
ATOM 1378 N N . ILE A 1 185 ? 15.220 -13.838 -13.346 1.00 96.31 185 ILE A N 1
ATOM 1379 C CA . ILE A 1 185 ? 16.016 -12.605 -13.416 1.00 96.31 185 ILE A CA 1
ATOM 1380 C C . ILE A 1 185 ? 16.874 -12.477 -12.142 1.00 96.31 185 ILE A C 1
ATOM 1382 O O . ILE A 1 185 ? 16.332 -12.204 -11.072 1.00 96.31 185 ILE A O 1
ATOM 1386 N N . PRO A 1 186 ? 18.207 -12.684 -12.202 1.00 96.00 186 PRO A N 1
ATOM 1387 C CA . PRO A 1 186 ? 19.087 -12.574 -11.033 1.00 96.00 186 PRO A CA 1
ATOM 1388 C C . PRO A 1 186 ? 19.604 -11.142 -10.813 1.00 96.00 186 PRO A C 1
ATOM 1390 O O . PRO A 1 186 ? 20.338 -10.885 -9.860 1.00 96.00 186 PRO A O 1
ATOM 1393 N N . SER A 1 187 ? 19.286 -10.233 -11.734 1.00 97.50 187 SER A N 1
ATOM 1394 C CA . SER A 1 187 ? 19.761 -8.853 -11.745 1.00 97.50 187 SER A CA 1
ATOM 1395 C C . SER A 1 187 ? 18.934 -7.976 -10.810 1.00 97.50 187 SER A C 1
ATOM 1397 O O . SER A 1 187 ? 17.736 -8.190 -10.635 1.00 97.50 187 SER A O 1
ATOM 1399 N N . ALA A 1 188 ? 19.582 -6.973 -10.220 1.00 97.69 188 ALA A N 1
ATOM 1400 C CA . ALA A 1 188 ? 18.928 -6.071 -9.284 1.00 97.69 188 ALA A CA 1
ATOM 1401 C C . ALA A 1 188 ? 18.019 -5.059 -9.988 1.00 97.69 188 ALA A C 1
ATOM 1403 O O . ALA A 1 188 ? 18.406 -4.451 -10.992 1.00 97.69 188 ALA A O 1
ATOM 1404 N N . PHE A 1 189 ? 16.859 -4.838 -9.380 1.00 98.62 189 PHE A N 1
ATOM 1405 C CA . PHE A 1 189 ? 16.006 -3.681 -9.606 1.00 98.62 189 PHE A CA 1
ATOM 1406 C C . PHE A 1 189 ? 16.368 -2.604 -8.588 1.00 98.62 189 PHE A C 1
ATOM 1408 O O . PHE A 1 189 ? 16.594 -2.906 -7.412 1.00 98.62 189 PHE A O 1
ATOM 1415 N N . VAL A 1 190 ? 16.430 -1.357 -9.036 1.00 98.62 190 VAL A N 1
ATOM 1416 C CA . VAL A 1 190 ? 16.608 -0.176 -8.190 1.00 98.62 190 VAL A CA 1
ATOM 1417 C C . VAL A 1 190 ? 15.323 0.633 -8.254 1.00 98.62 190 VAL A C 1
ATOM 1419 O O . VAL A 1 190 ? 14.759 0.793 -9.329 1.00 98.62 190 VAL A O 1
ATOM 1422 N N . VAL A 1 191 ? 14.872 1.151 -7.113 1.00 98.56 191 VAL A N 1
ATOM 1423 C CA . VAL A 1 191 ? 13.808 2.158 -7.059 1.00 98.56 191 VAL A CA 1
ATOM 1424 C C . VAL A 1 191 ? 14.360 3.414 -6.412 1.00 98.56 191 VAL A C 1
ATOM 1426 O O . VAL A 1 191 ? 14.889 3.377 -5.295 1.00 98.56 191 VAL A O 1
ATOM 1429 N N . ASN A 1 192 ? 14.196 4.532 -7.110 1.00 98.19 192 ASN A N 1
ATOM 1430 C CA . ASN A 1 192 ? 14.470 5.867 -6.610 1.00 98.19 192 ASN A CA 1
ATOM 1431 C C . ASN A 1 192 ? 13.149 6.577 -6.319 1.00 98.19 192 ASN A C 1
ATOM 1433 O O . ASN A 1 192 ? 12.251 6.569 -7.154 1.00 98.19 192 ASN A O 1
ATOM 1437 N N . ALA A 1 193 ? 13.043 7.241 -5.169 1.00 96.81 193 ALA A N 1
ATOM 1438 C CA . ALA A 1 193 ? 11.975 8.199 -4.896 1.00 96.81 193 ALA A CA 1
ATOM 1439 C C . ALA A 1 193 ? 12.573 9.588 -4.697 1.00 96.81 193 ALA A C 1
ATOM 1441 O O . ALA A 1 193 ? 13.255 9.849 -3.701 1.00 96.81 193 ALA A O 1
ATOM 1442 N N . ARG A 1 194 ? 12.305 10.486 -5.646 1.00 95.25 194 ARG A N 1
ATOM 1443 C CA . ARG A 1 194 ? 12.684 11.895 -5.583 1.00 95.25 194 ARG A CA 1
ATOM 1444 C C . ARG A 1 194 ? 11.481 12.727 -5.182 1.00 95.25 194 ARG A C 1
ATOM 1446 O O . ARG A 1 194 ? 10.543 12.921 -5.949 1.00 95.25 194 ARG A O 1
ATOM 1453 N N . PHE A 1 195 ? 11.548 13.250 -3.976 1.00 89.62 195 PHE A N 1
ATOM 1454 C CA . PHE A 1 195 ? 10.578 14.180 -3.436 1.00 89.62 195 PHE A CA 1
ATOM 1455 C C . PHE A 1 195 ? 11.017 15.618 -3.717 1.00 89.62 195 PHE A C 1
ATOM 1457 O O . PHE A 1 195 ? 12.212 15.903 -3.626 1.00 89.62 195 PHE A O 1
ATOM 1464 N N . LEU A 1 196 ? 10.089 16.511 -4.075 1.00 81.44 196 LEU A N 1
ATOM 1465 C CA . LEU A 1 196 ? 10.439 17.837 -4.608 1.00 81.44 196 LEU A CA 1
ATOM 1466 C C . LEU A 1 196 ? 10.222 19.014 -3.633 1.00 81.44 196 LEU A C 1
ATOM 1468 O O . LEU A 1 196 ? 10.942 19.999 -3.763 1.00 81.44 196 LEU A O 1
ATOM 1472 N N . ASN A 1 197 ? 9.312 18.939 -2.647 1.00 76.31 197 ASN A N 1
ATOM 1473 C CA . ASN A 1 197 ? 8.929 20.093 -1.798 1.00 76.31 197 ASN A CA 1
ATOM 1474 C C . ASN A 1 197 ? 8.475 19.685 -0.385 1.00 76.31 197 ASN A C 1
ATOM 1476 O O . ASN A 1 197 ? 7.514 18.940 -0.317 1.00 76.31 197 ASN A O 1
ATOM 1480 N N . PRO A 1 198 ? 8.995 20.222 0.739 1.00 67.50 198 PRO A N 1
ATOM 1481 C CA . PRO A 1 198 ? 9.694 21.507 0.837 1.00 67.50 198 PRO A CA 1
ATOM 1482 C C . PRO A 1 198 ? 11.224 21.414 0.764 1.00 67.50 198 PRO A C 1
ATOM 1484 O O . PRO A 1 198 ? 11.884 22.434 0.593 1.00 67.50 198 PRO A O 1
ATOM 1487 N N . ALA A 1 199 ? 11.797 20.214 0.868 1.00 70.50 199 ALA A N 1
ATOM 1488 C CA . ALA A 1 199 ? 13.227 19.977 0.706 1.00 70.50 199 ALA A CA 1
ATOM 1489 C C . ALA A 1 199 ? 13.431 18.751 -0.192 1.00 70.50 199 ALA A C 1
ATOM 1491 O O . ALA A 1 199 ? 12.919 17.679 0.149 1.00 70.50 199 ALA A O 1
ATOM 1492 N N . PRO A 1 200 ? 14.160 18.877 -1.317 1.00 79.12 200 PRO A N 1
ATOM 1493 C CA . PRO A 1 200 ? 14.403 17.745 -2.186 1.00 79.12 200 PRO A CA 1
ATOM 1494 C C . PRO A 1 200 ? 15.088 16.606 -1.437 1.00 79.12 200 PRO A C 1
ATOM 1496 O O . PRO A 1 200 ? 16.157 16.784 -0.850 1.00 79.12 200 PRO A O 1
ATOM 1499 N N . ARG A 1 201 ? 14.472 15.427 -1.465 1.00 85.56 201 ARG A N 1
ATOM 1500 C CA . ARG A 1 201 ? 15.007 14.215 -0.843 1.00 85.56 201 ARG A CA 1
ATOM 1501 C C . ARG A 1 201 ? 15.004 13.100 -1.870 1.00 85.56 201 ARG A C 1
ATOM 1503 O O . ARG A 1 201 ? 14.003 12.894 -2.548 1.00 85.56 201 ARG A O 1
ATOM 1510 N N . LEU A 1 202 ? 16.123 12.392 -1.964 1.00 92.69 202 LEU A N 1
ATOM 1511 C CA . LEU A 1 202 ? 16.242 11.168 -2.742 1.00 92.69 202 LEU A CA 1
ATOM 1512 C C . LEU A 1 202 ? 16.325 9.992 -1.773 1.00 92.69 202 LEU A C 1
ATOM 1514 O O . LEU A 1 202 ? 17.228 9.933 -0.938 1.00 92.69 202 LEU A O 1
ATOM 1518 N N . LEU A 1 203 ? 15.375 9.077 -1.888 1.00 95.75 203 LEU A N 1
ATOM 1519 C CA . LEU A 1 203 ? 15.467 7.747 -1.307 1.00 95.75 203 LEU A CA 1
ATOM 1520 C C . LEU A 1 203 ? 15.823 6.764 -2.411 1.00 95.75 203 LEU A C 1
ATOM 1522 O O . LEU A 1 203 ? 15.368 6.920 -3.543 1.00 95.75 203 LEU A O 1
ATOM 1526 N N . ARG A 1 204 ? 16.628 5.761 -2.075 1.00 97.25 204 ARG A N 1
ATOM 1527 C CA . ARG A 1 204 ? 17.024 4.710 -3.005 1.00 97.25 204 ARG A CA 1
ATOM 1528 C C . ARG A 1 204 ? 17.115 3.389 -2.274 1.00 97.25 204 ARG A C 1
ATOM 1530 O O . ARG A 1 204 ? 17.738 3.324 -1.214 1.00 97.25 204 ARG A O 1
ATOM 1537 N N . SER A 1 205 ? 16.573 2.349 -2.887 1.00 97.75 205 SER A N 1
ATOM 1538 C CA . SER A 1 205 ? 16.803 0.975 -2.466 1.00 97.75 205 SER A CA 1
ATOM 1539 C C . SER A 1 205 ? 16.901 0.052 -3.674 1.00 97.75 205 SER A C 1
ATOM 1541 O O . SER A 1 205 ? 16.563 0.445 -4.792 1.00 97.75 205 SER A O 1
ATOM 1543 N N . SER A 1 206 ? 17.405 -1.158 -3.463 1.00 98.00 206 SER A N 1
ATOM 1544 C CA . SER A 1 206 ? 17.537 -2.161 -4.513 1.00 98.00 206 SER A CA 1
ATOM 1545 C C . SER A 1 206 ? 17.266 -3.562 -3.991 1.00 98.00 206 SER A C 1
ATOM 1547 O O . SER A 1 206 ? 17.463 -3.843 -2.809 1.00 98.00 206 SER A O 1
ATOM 1549 N N . GLY A 1 207 ? 16.823 -4.444 -4.882 1.00 97.69 207 GLY A N 1
ATOM 1550 C CA . GLY A 1 207 ? 16.494 -5.824 -4.549 1.00 97.69 207 GLY A CA 1
ATOM 1551 C C . GLY A 1 207 ? 16.555 -6.751 -5.753 1.00 97.69 207 GLY A C 1
ATOM 1552 O O . GLY A 1 207 ? 16.621 -6.309 -6.900 1.00 97.69 207 GLY A O 1
ATOM 1553 N N . VAL A 1 208 ? 16.545 -8.051 -5.475 1.00 97.81 208 VAL A N 1
ATOM 1554 C CA . VAL A 1 208 ? 16.531 -9.121 -6.477 1.00 97.81 208 VAL A CA 1
ATOM 1555 C C . VAL A 1 208 ? 15.464 -10.122 -6.067 1.00 97.81 208 VAL A C 1
ATOM 1557 O O . VAL A 1 208 ? 15.468 -10.590 -4.933 1.00 97.81 208 VAL A O 1
ATOM 1560 N N . ASN A 1 209 ? 14.606 -10.509 -7.007 1.00 96.62 209 ASN A N 1
ATOM 1561 C CA . ASN A 1 209 ? 13.694 -11.631 -6.840 1.00 96.62 209 ASN A CA 1
ATOM 1562 C C . ASN A 1 209 ? 13.682 -12.456 -8.128 1.00 96.62 209 ASN A C 1
ATOM 1564 O O . ASN A 1 209 ? 13.150 -12.043 -9.150 1.00 96.62 209 ASN A O 1
ATOM 1568 N N . THR A 1 210 ? 14.252 -13.657 -8.081 1.00 96.50 210 THR A N 1
ATOM 1569 C CA . THR A 1 210 ? 14.264 -14.554 -9.248 1.00 96.50 210 THR A CA 1
ATOM 1570 C C . THR A 1 210 ? 12.909 -15.213 -9.498 1.00 96.50 210 THR A C 1
ATOM 1572 O O . THR A 1 210 ? 12.722 -15.835 -10.541 1.00 96.50 210 THR A O 1
ATOM 1575 N N . SER A 1 211 ? 11.955 -15.092 -8.573 1.00 95.19 211 SER A N 1
ATOM 1576 C CA . SER A 1 211 ? 10.626 -15.698 -8.700 1.00 95.19 211 SER A CA 1
ATOM 1577 C C . SER A 1 211 ? 9.577 -14.752 -9.296 1.00 95.19 211 SER A C 1
ATOM 1579 O O . SER A 1 211 ? 8.462 -15.199 -9.553 1.00 95.19 211 SER A O 1
ATOM 1581 N N . GLY A 1 212 ? 9.904 -13.476 -9.527 1.00 95.31 212 GLY A N 1
ATOM 1582 C CA . GLY A 1 212 ? 8.972 -12.493 -10.079 1.00 95.31 212 GLY A CA 1
ATOM 1583 C C . GLY A 1 212 ? 9.322 -11.064 -9.668 1.00 95.31 212 GLY A C 1
ATOM 1584 O O . GLY A 1 212 ? 10.489 -10.688 -9.638 1.00 95.31 212 GLY A O 1
ATOM 1585 N N . ALA A 1 213 ? 8.302 -10.265 -9.350 1.00 97.81 213 ALA A N 1
ATOM 1586 C CA . ALA A 1 213 ? 8.477 -8.852 -9.029 1.00 97.81 213 ALA A CA 1
ATOM 1587 C C . ALA A 1 213 ? 9.274 -8.632 -7.732 1.00 97.81 213 ALA A C 1
ATOM 1589 O O . ALA A 1 213 ? 9.171 -9.418 -6.787 1.00 97.81 213 ALA A O 1
ATOM 1590 N N . VAL A 1 214 ? 10.019 -7.528 -7.672 1.00 98.56 214 VAL A N 1
ATOM 1591 C CA . VAL A 1 214 ? 10.638 -7.028 -6.438 1.00 98.56 214 VAL A CA 1
ATOM 1592 C C . VAL A 1 214 ? 9.734 -5.965 -5.830 1.00 98.56 214 VAL A C 1
ATOM 1594 O O . VAL A 1 214 ? 9.317 -5.029 -6.511 1.00 98.56 214 VAL A O 1
ATOM 1597 N N . TRP A 1 215 ? 9.434 -6.115 -4.545 1.00 98.31 215 TRP A N 1
ATOM 1598 C CA . TRP A 1 215 ? 8.550 -5.224 -3.806 1.00 98.31 215 TRP A CA 1
ATOM 1599 C C . TRP A 1 215 ? 9.325 -4.262 -2.911 1.00 98.31 215 TRP A C 1
ATOM 1601 O O . TRP A 1 215 ? 10.225 -4.664 -2.172 1.00 98.31 215 TRP A O 1
ATOM 1611 N N . PHE A 1 216 ? 8.906 -3.000 -2.922 1.00 98.06 216 PHE A N 1
ATOM 1612 C CA . PHE A 1 216 ? 9.391 -1.935 -2.052 1.00 98.06 216 PHE A CA 1
ATOM 1613 C C . PHE A 1 216 ? 8.231 -1.266 -1.313 1.00 98.06 216 PHE A C 1
ATOM 1615 O O . PHE A 1 216 ? 7.091 -1.298 -1.779 1.00 98.06 216 PHE A O 1
ATOM 1622 N N . SER A 1 217 ? 8.514 -0.647 -0.168 1.00 95.38 217 SER A N 1
ATOM 1623 C CA . SER A 1 217 ? 7.533 0.110 0.615 1.00 95.38 217 SER A CA 1
ATOM 1624 C C . SER A 1 217 ? 7.983 1.549 0.862 1.00 95.38 217 SER A C 1
ATOM 1626 O O . SER A 1 217 ? 9.165 1.838 1.075 1.00 95.38 217 SER A O 1
ATOM 1628 N N . LEU A 1 218 ? 7.018 2.464 0.826 1.00 93.69 218 LEU A N 1
ATOM 1629 C CA . LEU A 1 218 ? 7.197 3.894 1.043 1.00 93.69 218 LEU A CA 1
ATOM 1630 C C . LEU A 1 218 ? 6.081 4.396 1.958 1.00 93.69 218 LEU A C 1
ATOM 1632 O O . LEU A 1 218 ? 4.907 4.160 1.686 1.00 93.69 218 LEU A O 1
ATOM 1636 N N . VAL A 1 219 ? 6.447 5.113 3.017 1.00 90.75 219 VAL A N 1
ATOM 1637 C CA . VAL A 1 219 ? 5.477 5.808 3.874 1.00 90.75 219 VAL A CA 1
ATOM 1638 C C . VAL A 1 219 ? 5.494 7.293 3.548 1.00 90.75 219 VAL A C 1
ATOM 1640 O O . VAL A 1 219 ? 6.560 7.904 3.427 1.00 90.75 219 VAL A O 1
ATOM 1643 N N . VAL A 1 220 ? 4.304 7.856 3.397 1.00 89.25 220 VAL A N 1
ATOM 1644 C CA . VAL A 1 220 ? 4.070 9.272 3.135 1.00 89.25 220 VAL A CA 1
ATOM 1645 C C . VAL A 1 220 ? 3.409 9.888 4.366 1.00 89.25 220 VAL A C 1
ATOM 1647 O O . VAL A 1 220 ? 2.418 9.344 4.851 1.00 89.25 220 VAL A O 1
ATOM 1650 N N . GLU A 1 221 ? 3.958 10.995 4.869 1.00 85.12 221 GLU A N 1
ATOM 1651 C CA . GLU A 1 221 ? 3.515 11.691 6.097 1.00 85.12 221 GLU A CA 1
ATOM 1652 C C . GLU A 1 221 ? 3.037 13.129 5.843 1.00 85.12 221 GLU A C 1
ATOM 1654 O O . GLU A 1 221 ? 3.569 13.812 4.935 1.00 85.12 221 GLU A O 1
#